Protein AF-A0A8J9REQ8-F1 (afdb_monomer_lite)

Secondary structure (DSSP, 8-state):
-HHHHHHHHHHHHHHHHHHHHHHHHHHHHHHHHHHHHHHHHHHHHHHHHHHHHHHHHHHHHSSSS-----EEEEE-TTSSS--EEEEHHHHHT--HHHHHHHHHHHHHHHHHHHHHHHHS-GGGHHHHHHHHHHHHHHHHHHHHHHHHH-HHHHHHHHH--TT-TTS----TTSS--HHHHHHHHT--HHHHHHHHHHHHHHHHHHHHHHHHHHHHHHHHHHHHTS---TTTHHHHHHHHHHHHHHHHHHHHHHHHHHHHHHHHIIIIIS-HHHHHHHHHHTTTS---HHHHHHHHHHHTTPPPHHHHHHSPPP------TT------SS-SS--HHHHHHHHHHHHHTS-----SGGGTTTTS--

Sequence (366 aa):
MAERGARQRAFRQREKEKKDAVERHLEELSEKVSQLELKRQQLQGALGNATCDSEGFKQACERQSPEIEEVAMSFRFGESAVQLQLTTGEAGSLTDSALANIWQRLVHKMAWCLDKRAVVPTSRKSDFEQQIEGLVREAIEFLWVMVDHCPHVLNSLVTLNVENPSGPQATAGDTRDFPAILAAMELQEDQAAKLLAIRRSIMREVGALIAVRTSLLARLQSVEDVEEGAGCATTRFSDTARTMELLRSNMHSMHTCSYYHLSYLYTRILTPIQIARYVVGCLPFGPDSLLLTNCLAAQSGEPPIEELLKAKRPVTAAPDSGSADTRDPLLPDCDWRQGLEQPLRVLHAWPKEPQQEEAEESQAGI

pLDDT: mean 84.52, std 16.64, range [36.62, 98.5]

Radius of gyration: 31.9 Å; chains: 1; bounding box: 102×71×95 Å

Foldseek 3Di:
DVVVVVVVVVVVVVVVVVVVVVVVVVVVVVVVVVVVVVVVVVVVVVVVVVVVVVVCVVVVVVPPDPCPQAFLDFDCLLHPDTDDTAGLVNLLVPDLLNVLVVLVSLLVSLVVLLVCLVPDDPVCNVSSLVSLLRSLLRVLSSLVSCLVRPVVSNVCQQQAQSVCNVDDGDPLVPPAPLVVLVVQLVADPVLLVLLLLLLLVLLLVLLVLVVLLVVLVVVLVVLVPDDDDPVCVVVSVVSNVVSVVVNVVSVVVNSLSVVLSVLCSSPPRGDSNSSSSQQNSSPSGGHDSNVSSQVSCVVVVHDHSVVSSPDHDPPPPDPPPDDPDDPPPSPPDDPSVVVRVVSVCCSVVVDPPPDVPVPPVVVVPD

Structure (mmCIF, N/CA/C/O backbone):
data_AF-A0A8J9REQ8-F1
#
_entry.id   AF-A0A8J9REQ8-F1
#
loop_
_atom_site.group_PDB
_atom_site.id
_atom_site.type_symbol
_atom_site.label_atom_id
_atom_site.label_alt_id
_atom_site.label_comp_id
_atom_site.label_asym_id
_atom_site.label_entity_id
_atom_site.label_seq_id
_atom_site.pdbx_PDB_ins_code
_atom_site.Cartn_x
_atom_site.Cartn_y
_atom_site.Cartn_z
_atom_site.occupancy
_atom_site.B_iso_or_equiv
_atom_site.auth_seq_id
_atom_site.auth_comp_id
_atom_site.auth_asym_id
_atom_site.auth_atom_id
_atom_site.pdbx_PDB_model_num
ATOM 1 N N . MET A 1 1 ? 68.447 -19.979 -61.858 1.00 58.88 1 MET A N 1
ATOM 2 C CA . MET A 1 1 ? 68.658 -18.694 -61.140 1.00 58.88 1 MET A CA 1
ATOM 3 C C . MET A 1 1 ? 67.504 -17.702 -61.352 1.00 58.88 1 MET A C 1
ATOM 5 O O . MET A 1 1 ? 67.020 -17.167 -60.363 1.00 58.88 1 MET A O 1
ATOM 9 N N . ALA A 1 2 ? 67.004 -17.494 -62.580 1.00 72.44 2 ALA A N 1
ATOM 10 C CA . ALA A 1 2 ? 65.931 -16.525 -62.870 1.00 72.44 2 ALA A CA 1
ATOM 11 C C . ALA A 1 2 ? 64.580 -16.796 -62.158 1.00 72.44 2 ALA A C 1
ATOM 13 O O . ALA A 1 2 ? 63.958 -15.863 -61.650 1.00 72.44 2 ALA A O 1
ATOM 14 N N . GLU A 1 3 ? 64.151 -18.058 -62.029 1.00 76.31 3 GLU A N 1
ATOM 15 C CA . GLU A 1 3 ? 62.874 -18.405 -61.372 1.00 76.31 3 GLU A CA 1
ATOM 16 C C . GLU A 1 3 ? 62.820 -18.038 -59.881 1.00 76.31 3 GLU A C 1
ATOM 18 O O . GLU A 1 3 ? 61.771 -17.639 -59.371 1.00 76.31 3 GLU A O 1
ATOM 23 N N . ARG A 1 4 ? 63.953 -18.119 -59.170 1.00 79.69 4 ARG A N 1
ATOM 24 C CA . ARG A 1 4 ? 64.021 -17.793 -57.736 1.00 79.69 4 ARG A CA 1
ATOM 25 C C . ARG A 1 4 ? 63.756 -16.301 -57.500 1.00 79.69 4 ARG A C 1
ATOM 27 O O . ARG A 1 4 ? 63.041 -15.943 -56.568 1.00 79.69 4 ARG A O 1
ATOM 34 N N . GLY A 1 5 ? 64.250 -15.446 -58.400 1.00 85.69 5 GLY A N 1
ATOM 35 C CA . GLY A 1 5 ? 64.010 -14.001 -58.375 1.00 85.69 5 GLY A CA 1
ATOM 36 C C . GLY A 1 5 ? 62.591 -13.597 -58.794 1.00 85.69 5 GLY A C 1
ATOM 37 O O . GLY A 1 5 ? 62.086 -12.574 -58.334 1.00 85.69 5 GLY A O 1
ATOM 38 N N . ALA A 1 6 ? 61.917 -14.384 -59.639 1.00 87.44 6 ALA A N 1
ATOM 39 C CA . ALA A 1 6 ? 60.509 -14.158 -59.974 1.00 87.44 6 ALA A CA 1
ATOM 40 C C . ALA A 1 6 ? 59.587 -14.492 -58.786 1.00 87.44 6 ALA A C 1
ATOM 42 O O . ALA A 1 6 ? 58.736 -13.682 -58.417 1.00 87.44 6 ALA A O 1
ATOM 43 N N . ARG A 1 7 ? 59.819 -15.631 -58.114 1.00 87.62 7 ARG A N 1
ATOM 44 C CA . ARG A 1 7 ? 59.041 -16.043 -56.929 1.00 87.62 7 ARG A CA 1
ATOM 45 C C . ARG A 1 7 ? 59.194 -15.073 -55.755 1.00 87.62 7 ARG A C 1
ATOM 47 O O . ARG A 1 7 ? 58.206 -14.741 -55.108 1.00 87.62 7 ARG A O 1
ATOM 54 N N . GLN A 1 8 ? 60.404 -14.564 -55.512 1.00 90.88 8 GLN A N 1
ATOM 55 C CA . GLN A 1 8 ? 60.639 -13.587 -54.443 1.00 90.88 8 GLN A CA 1
ATOM 56 C C . GLN A 1 8 ? 59.957 -12.236 -54.719 1.00 90.88 8 GLN A C 1
ATOM 58 O O . GLN A 1 8 ? 59.437 -11.614 -53.794 1.00 90.88 8 GLN A O 1
ATOM 63 N N . ARG A 1 9 ? 59.910 -11.795 -55.985 1.00 92.44 9 ARG A N 1
ATOM 64 C CA . ARG A 1 9 ? 59.175 -10.584 -56.385 1.00 92.44 9 ARG A CA 1
ATOM 65 C C . ARG A 1 9 ? 57.664 -10.753 -56.227 1.00 92.44 9 ARG A C 1
ATOM 67 O O . ARG A 1 9 ? 57.034 -9.882 -55.640 1.00 92.44 9 ARG A O 1
ATOM 74 N N . ALA A 1 10 ? 57.108 -11.891 -56.647 1.00 91.75 10 ALA A N 1
ATOM 75 C CA . ALA A 1 10 ? 55.687 -12.195 -56.465 1.00 91.75 10 ALA A CA 1
ATOM 76 C C . ALA A 1 10 ? 55.282 -12.260 -54.981 1.00 91.75 10 ALA A C 1
ATOM 78 O O . ALA A 1 10 ? 54.220 -11.774 -54.609 1.00 91.75 10 ALA A O 1
ATOM 79 N N . PHE A 1 11 ? 56.140 -12.813 -54.116 1.00 93.88 11 PHE A N 1
ATOM 80 C CA . PHE A 1 11 ? 55.894 -12.832 -52.673 1.00 93.88 11 PHE A CA 1
ATOM 81 C C . PHE A 1 11 ? 55.877 -11.421 -52.068 1.00 93.88 11 PHE A C 1
ATOM 83 O O . PHE A 1 11 ? 54.939 -11.075 -51.357 1.00 93.88 11 PHE A O 1
ATOM 90 N N . ARG A 1 12 ? 56.867 -10.579 -52.401 1.00 94.94 12 ARG A N 1
ATOM 91 C CA . ARG A 1 12 ? 56.906 -9.177 -51.942 1.00 94.94 12 ARG A CA 1
ATOM 92 C C . ARG A 1 12 ? 55.696 -8.379 -52.426 1.00 94.94 12 ARG A C 1
ATOM 94 O O . ARG A 1 12 ? 55.171 -7.575 -51.667 1.00 94.94 12 ARG A O 1
ATOM 101 N N . GLN A 1 13 ? 55.249 -8.627 -53.656 1.00 94.88 13 GLN A N 1
ATOM 102 C CA . GLN A 1 13 ? 54.057 -7.992 -54.211 1.00 94.88 13 GLN A CA 1
ATOM 103 C C . GLN A 1 13 ? 52.791 -8.399 -53.443 1.00 94.88 13 GLN A C 1
ATOM 105 O O . GLN A 1 13 ? 52.021 -7.529 -53.059 1.00 94.88 13 GLN A O 1
ATOM 110 N N . ARG A 1 14 ? 52.616 -9.690 -53.125 1.00 93.50 14 ARG A N 1
ATOM 111 C CA . ARG A 1 14 ? 51.474 -10.168 -52.321 1.00 93.50 14 ARG A CA 1
ATOM 112 C C . ARG A 1 14 ? 51.474 -9.618 -50.897 1.00 93.50 14 ARG A C 1
ATOM 114 O O . ARG A 1 14 ? 50.417 -9.291 -50.377 1.00 93.50 14 ARG A O 1
ATOM 121 N N . GLU A 1 15 ? 52.638 -9.528 -50.255 1.00 96.06 15 GLU A N 1
ATOM 122 C CA . GLU A 1 15 ? 52.748 -8.932 -48.915 1.00 96.06 15 GLU A CA 1
ATOM 123 C C . GLU A 1 15 ? 52.439 -7.430 -48.938 1.00 96.06 15 GLU A C 1
ATOM 125 O O . GLU A 1 15 ? 51.756 -6.935 -48.044 1.00 96.06 15 GLU A O 1
ATOM 130 N N . LYS A 1 16 ? 52.857 -6.721 -49.996 1.00 96.81 16 LYS A N 1
ATOM 131 C CA . LYS A 1 16 ? 52.463 -5.327 -50.217 1.00 96.81 16 LYS A CA 1
ATOM 132 C C . LYS A 1 16 ? 50.948 -5.201 -50.410 1.00 96.81 16 LYS A C 1
ATOM 134 O O . LYS A 1 16 ? 50.322 -4.431 -49.702 1.00 96.81 16 LYS A O 1
ATOM 139 N N . GLU A 1 17 ? 50.347 -6.007 -51.283 1.00 95.06 17 GLU A N 1
ATOM 140 C CA . GLU A 1 17 ? 48.897 -5.986 -51.534 1.00 95.06 17 GLU A CA 1
ATOM 141 C C . GLU A 1 17 ? 48.073 -6.314 -50.284 1.00 95.06 17 GLU A C 1
ATOM 143 O O . GLU A 1 17 ? 47.040 -5.689 -50.055 1.00 95.06 17 GLU A O 1
ATOM 148 N N . LYS A 1 18 ? 48.530 -7.255 -49.446 1.00 95.62 18 LYS A N 1
ATOM 149 C CA . LYS A 1 18 ? 47.904 -7.529 -48.145 1.00 95.62 18 LYS A CA 1
ATOM 150 C C . LYS A 1 18 ? 47.988 -6.326 -47.215 1.00 95.62 18 LYS A C 1
ATOM 152 O O . LYS A 1 18 ? 46.993 -6.003 -46.576 1.00 95.62 18 LYS A O 1
ATOM 157 N N . LYS A 1 19 ? 49.153 -5.674 -47.131 1.00 94.62 19 LYS A N 1
ATOM 158 C CA . LYS A 1 19 ? 49.325 -4.477 -46.303 1.00 94.62 19 LYS A CA 1
ATOM 159 C C . LYS A 1 19 ? 48.408 -3.350 -46.785 1.00 94.62 19 LYS A C 1
ATOM 161 O O . LYS A 1 19 ? 47.652 -2.823 -45.980 1.00 94.62 19 LYS A O 1
ATOM 166 N N . ASP A 1 20 ? 48.390 -3.090 -48.089 1.00 95.06 20 ASP A N 1
ATOM 167 C CA . ASP A 1 20 ? 47.538 -2.073 -48.715 1.00 95.06 20 ASP A CA 1
ATOM 168 C C . ASP A 1 20 ? 46.034 -2.410 -48.565 1.00 95.06 20 ASP A C 1
ATOM 170 O O . ASP A 1 20 ? 45.186 -1.521 -48.541 1.00 95.06 20 ASP A O 1
ATOM 174 N N . ALA A 1 21 ? 45.660 -3.694 -48.484 1.00 94.44 21 ALA A N 1
ATOM 175 C CA . ALA A 1 21 ? 44.284 -4.119 -48.209 1.00 94.44 21 ALA A CA 1
ATOM 176 C C . ALA A 1 21 ? 43.886 -3.919 -46.738 1.00 94.44 21 ALA A C 1
ATOM 178 O O . ALA A 1 21 ? 42.773 -3.474 -46.467 1.00 94.44 21 ALA A O 1
ATOM 179 N N . VAL A 1 22 ? 44.788 -4.217 -45.796 1.00 93.94 22 VAL A N 1
ATOM 180 C CA . VAL A 1 22 ? 44.563 -3.958 -44.364 1.00 93.94 22 VAL A CA 1
ATOM 181 C C . VAL A 1 22 ? 44.487 -2.457 -44.093 1.00 93.94 22 VAL A C 1
ATOM 183 O O . VAL A 1 22 ? 43.623 -2.032 -43.336 1.00 93.94 22 VAL A O 1
ATOM 186 N N . GLU A 1 23 ? 45.341 -1.657 -44.733 1.00 94.88 23 GLU A N 1
ATOM 187 C CA . GLU A 1 23 ? 45.344 -0.196 -44.601 1.00 94.88 23 GLU A CA 1
ATOM 188 C C . GLU A 1 23 ? 44.020 0.410 -45.088 1.00 94.88 23 GLU A C 1
ATOM 190 O O . GLU A 1 23 ? 43.375 1.125 -44.328 1.00 94.88 23 GLU A O 1
ATOM 195 N N . ARG A 1 24 ? 43.518 -0.006 -46.261 1.00 96.19 24 ARG A N 1
ATOM 196 C CA . ARG A 1 24 ? 42.181 0.397 -46.742 1.00 96.19 24 ARG A CA 1
ATOM 197 C C . ARG A 1 24 ? 41.053 -0.020 -45.800 1.00 96.19 24 ARG A C 1
ATOM 199 O O . ARG A 1 24 ? 40.143 0.758 -45.548 1.00 96.19 24 ARG A O 1
ATOM 206 N N . HIS A 1 25 ? 41.111 -1.230 -45.246 1.00 91.00 25 HIS A N 1
ATOM 207 C CA . HIS A 1 25 ? 40.092 -1.687 -44.299 1.00 91.00 25 HIS A CA 1
ATOM 208 C C . HIS A 1 25 ? 40.133 -0.902 -42.976 1.00 91.00 25 HIS A C 1
ATOM 210 O O . HIS A 1 25 ? 39.093 -0.656 -42.366 1.00 91.00 25 HIS A O 1
ATOM 216 N N . LEU A 1 26 ? 41.323 -0.496 -42.520 1.00 92.50 26 LEU A N 1
ATOM 217 C CA . LEU A 1 26 ? 41.473 0.380 -41.357 1.00 92.50 26 LEU A CA 1
ATOM 218 C C . LEU A 1 26 ? 40.925 1.782 -41.636 1.00 92.50 26 LEU A C 1
ATOM 220 O O . LEU A 1 26 ? 40.247 2.333 -40.772 1.00 92.50 26 LEU A O 1
ATOM 224 N N . GLU A 1 27 ? 41.158 2.332 -42.829 1.00 95.38 27 GLU A N 1
ATOM 225 C CA . GLU A 1 27 ? 40.576 3.610 -43.257 1.00 95.38 27 GLU A CA 1
ATOM 226 C C . GLU A 1 27 ? 39.041 3.541 -43.309 1.00 95.38 27 GLU A C 1
ATOM 228 O O . GLU A 1 27 ? 38.375 4.391 -42.717 1.00 95.38 27 GLU A O 1
ATOM 233 N N . GLU A 1 28 ? 38.469 2.490 -43.907 1.00 94.00 28 GLU A N 1
ATOM 234 C CA . GLU A 1 28 ? 37.014 2.276 -43.964 1.00 94.00 28 GLU A CA 1
ATOM 235 C C . GLU A 1 28 ? 36.382 2.127 -42.568 1.00 94.00 28 GLU A C 1
ATOM 237 O O . GLU A 1 28 ? 35.301 2.662 -42.303 1.00 94.00 28 GLU A O 1
ATOM 242 N N . LEU A 1 29 ? 37.032 1.396 -41.654 1.00 91.75 29 LEU A N 1
ATOM 243 C CA . LEU A 1 29 ? 36.564 1.274 -40.270 1.00 91.75 29 LEU A CA 1
ATOM 244 C C . LEU A 1 29 ? 36.678 2.599 -39.513 1.00 91.75 29 LEU A C 1
ATOM 246 O O . LEU A 1 29 ? 35.759 2.948 -38.773 1.00 91.75 29 LEU A O 1
ATOM 250 N N . SER A 1 30 ? 37.772 3.336 -39.709 1.00 93.31 30 SER A N 1
ATOM 251 C CA . SER A 1 30 ? 37.978 4.657 -39.111 1.00 93.31 30 SER A CA 1
ATOM 252 C C . SER A 1 30 ? 36.879 5.631 -39.548 1.00 93.31 30 SER A C 1
ATOM 254 O O . SER A 1 30 ? 36.260 6.285 -38.708 1.00 93.31 30 SER A O 1
ATOM 256 N N . GLU A 1 31 ? 36.541 5.648 -40.842 1.00 95.44 31 GLU A N 1
ATOM 257 C CA . GLU A 1 31 ? 35.452 6.472 -41.372 1.00 95.44 31 GLU A CA 1
ATOM 258 C C . GLU A 1 31 ? 34.092 6.083 -40.768 1.00 95.44 31 GLU A C 1
ATOM 260 O O . GLU A 1 31 ? 33.332 6.953 -40.333 1.00 95.44 31 GLU A O 1
ATOM 265 N N . LYS A 1 32 ? 33.797 4.780 -40.656 1.00 90.56 32 LYS A N 1
ATOM 266 C CA . LYS A 1 32 ? 32.564 4.295 -40.008 1.00 90.56 32 LYS A CA 1
ATOM 267 C C . LYS A 1 32 ? 32.474 4.705 -38.539 1.00 90.56 32 LYS A C 1
ATOM 269 O O . LYS A 1 32 ? 31.395 5.093 -38.092 1.00 90.56 32 LYS A O 1
ATOM 274 N N . VAL A 1 33 ? 33.579 4.643 -37.793 1.00 91.38 33 VAL A N 1
ATOM 275 C CA . VAL A 1 33 ? 33.618 5.085 -36.390 1.00 91.38 33 VAL A CA 1
ATOM 276 C C . VAL A 1 33 ? 33.331 6.583 -36.300 1.00 91.38 33 VAL A C 1
ATOM 278 O O . VAL A 1 33 ? 32.439 6.971 -35.547 1.00 91.38 33 VAL A O 1
ATOM 281 N N . SER A 1 34 ? 33.975 7.414 -37.125 1.00 92.25 34 SER A N 1
ATOM 282 C CA . SER A 1 34 ? 33.704 8.858 -37.151 1.00 92.25 34 SER A CA 1
ATOM 283 C C . SER A 1 34 ? 32.251 9.186 -37.523 1.00 92.25 34 SER A C 1
ATOM 285 O O . SER A 1 34 ? 31.641 10.072 -36.920 1.00 92.25 34 SER A O 1
ATOM 287 N N . GLN A 1 35 ? 31.649 8.453 -38.468 1.00 92.31 35 GLN A N 1
ATOM 288 C CA . GLN A 1 35 ? 30.232 8.621 -38.818 1.00 92.31 35 GLN A CA 1
ATOM 289 C C . GLN A 1 35 ? 29.294 8.240 -37.659 1.00 92.31 35 GLN A C 1
ATOM 291 O O . GLN A 1 35 ? 28.310 8.940 -37.399 1.00 92.31 35 GLN A O 1
ATOM 296 N N . LEU A 1 36 ? 29.589 7.152 -36.941 1.00 89.69 36 LEU A N 1
ATOM 297 C CA . LEU A 1 36 ? 28.806 6.724 -35.778 1.00 89.69 36 LEU A CA 1
ATOM 298 C C . LEU A 1 36 ? 28.943 7.694 -34.598 1.00 89.69 36 LEU A C 1
ATOM 300 O O . LEU A 1 36 ? 27.943 7.984 -33.939 1.00 89.69 36 LEU A O 1
ATOM 304 N N . GLU A 1 37 ? 30.135 8.239 -34.355 1.00 88.38 37 GLU A N 1
ATOM 305 C CA . GLU A 1 37 ? 30.363 9.266 -33.332 1.00 88.38 37 GLU A CA 1
ATOM 306 C C . GLU A 1 37 ? 29.577 10.544 -33.628 1.00 88.38 37 GLU A C 1
ATOM 308 O O . GLU A 1 37 ? 28.896 11.064 -32.740 1.00 88.38 37 GLU A O 1
ATOM 313 N N . LEU A 1 38 ? 29.583 11.002 -34.884 1.00 94.31 38 LEU A N 1
ATOM 314 C CA . LEU A 1 38 ? 28.787 12.153 -35.305 1.00 94.31 38 LEU A CA 1
ATOM 315 C C . LEU A 1 38 ? 27.287 11.899 -35.096 1.00 94.31 38 LEU A C 1
ATOM 317 O O . LEU A 1 38 ? 26.583 12.740 -34.535 1.00 94.31 38 LEU A O 1
ATOM 321 N N . LYS A 1 39 ? 26.790 10.720 -35.489 1.00 90.31 39 LYS A N 1
ATOM 322 C CA . LYS A 1 39 ? 25.379 10.349 -35.308 1.00 90.31 39 LYS A CA 1
ATOM 323 C C . LYS A 1 39 ? 24.998 10.254 -33.828 1.00 90.31 39 LYS A C 1
ATOM 325 O O . LYS A 1 39 ? 23.914 10.692 -33.447 1.00 90.31 39 LYS A O 1
ATOM 330 N N . ARG A 1 40 ? 25.889 9.732 -32.980 1.00 90.06 40 ARG A N 1
ATOM 331 C CA . ARG A 1 40 ? 25.705 9.711 -31.523 1.00 90.06 40 ARG A CA 1
ATOM 332 C C . ARG A 1 40 ? 25.609 11.129 -30.961 1.00 90.06 40 ARG A C 1
ATOM 334 O O . ARG A 1 40 ? 24.694 11.388 -30.186 1.00 90.06 40 ARG A O 1
ATOM 341 N N . GLN A 1 41 ? 26.498 12.039 -31.361 1.00 90.50 41 GLN A N 1
ATOM 342 C CA . GLN A 1 41 ? 26.449 13.442 -30.927 1.00 90.50 41 GLN A CA 1
ATOM 343 C C . GLN A 1 41 ? 25.147 14.126 -31.366 1.00 90.50 41 GLN A C 1
ATOM 345 O O . GLN A 1 41 ? 24.519 14.814 -30.565 1.00 90.50 41 GLN A O 1
ATOM 350 N N . GLN A 1 42 ? 24.694 13.884 -32.600 1.00 89.69 42 GLN A N 1
ATOM 351 C CA . GLN A 1 42 ? 23.419 14.407 -33.103 1.00 89.69 42 GLN A CA 1
ATOM 352 C C . GLN A 1 42 ? 22.219 13.882 -32.306 1.00 89.69 42 GLN A C 1
ATOM 354 O O . GLN A 1 42 ? 21.358 14.666 -31.912 1.00 89.69 42 GLN A O 1
ATOM 359 N N . LEU A 1 43 ? 22.170 12.575 -32.030 1.00 89.00 43 LEU A N 1
ATOM 360 C CA . LEU A 1 43 ? 21.100 11.973 -31.229 1.00 89.00 43 LEU A CA 1
ATOM 361 C C . LEU A 1 43 ? 21.131 12.455 -29.778 1.00 89.00 43 LEU A C 1
ATOM 363 O O . LEU A 1 43 ? 20.079 12.709 -29.203 1.00 89.00 43 LEU A O 1
ATOM 367 N N . GLN A 1 44 ? 22.318 12.626 -29.197 1.00 83.38 44 GLN A N 1
ATOM 368 C CA . GLN A 1 44 ? 22.472 13.153 -27.844 1.00 83.38 44 GLN A CA 1
ATOM 369 C C . GLN A 1 44 ? 22.037 14.625 -27.760 1.00 83.38 44 GLN A C 1
ATOM 371 O O . GLN A 1 44 ? 21.380 15.006 -26.795 1.00 83.38 44 GLN A O 1
ATOM 376 N N . GLY A 1 45 ? 22.321 15.430 -28.790 1.00 88.50 45 GLY A N 1
ATOM 377 C CA . GLY A 1 45 ? 21.807 16.796 -28.913 1.00 88.50 45 GLY A CA 1
ATOM 378 C C . GLY A 1 45 ? 20.286 16.844 -29.091 1.00 88.50 45 GLY A C 1
ATOM 379 O O . GLY A 1 45 ? 19.614 17.612 -28.412 1.00 88.50 45 GLY A O 1
ATOM 380 N N . ALA A 1 46 ? 19.722 15.980 -29.940 1.00 84.88 46 ALA A N 1
ATOM 381 C CA . ALA A 1 46 ? 18.274 15.877 -30.122 1.00 84.88 46 ALA A CA 1
ATOM 382 C C . ALA A 1 46 ? 17.558 15.427 -28.838 1.00 84.88 46 ALA A C 1
ATOM 384 O O . ALA A 1 46 ? 16.505 15.967 -28.507 1.00 84.88 46 ALA A O 1
ATOM 385 N N . LEU A 1 47 ? 18.148 14.485 -28.094 1.00 78.25 47 LEU A N 1
ATOM 386 C CA . LEU A 1 47 ? 17.648 14.063 -26.789 1.00 78.25 47 LEU A CA 1
ATOM 387 C C . LEU A 1 47 ? 17.704 15.215 -25.779 1.00 78.25 47 LEU A C 1
ATOM 389 O O . LEU A 1 47 ? 16.715 15.455 -25.094 1.00 78.25 47 LEU A O 1
ATOM 393 N N . GLY A 1 48 ? 18.818 15.955 -25.718 1.00 78.88 48 GLY A N 1
ATOM 394 C CA . GLY A 1 48 ? 18.949 17.140 -24.866 1.00 78.88 48 GLY A CA 1
ATOM 395 C C . GLY A 1 48 ? 17.875 18.187 -25.163 1.00 78.88 48 GLY A C 1
ATOM 396 O O . GLY A 1 48 ? 17.169 18.610 -24.255 1.00 78.88 48 GLY A O 1
ATOM 397 N N . ASN A 1 49 ? 17.672 18.516 -26.440 1.00 76.69 49 ASN A N 1
ATOM 398 C CA . ASN A 1 49 ? 16.654 19.477 -26.868 1.00 76.69 49 ASN A CA 1
ATOM 399 C C . ASN A 1 49 ? 15.231 19.002 -26.533 1.00 76.69 49 ASN A C 1
ATOM 401 O O . ASN A 1 49 ? 14.461 19.755 -25.950 1.00 76.69 49 ASN A O 1
ATOM 405 N N . ALA A 1 50 ? 14.899 17.736 -26.814 1.00 74.94 50 ALA A N 1
ATOM 406 C CA . ALA A 1 50 ? 13.586 17.177 -26.485 1.00 74.94 50 ALA A CA 1
ATOM 407 C C . ALA A 1 50 ? 13.324 17.128 -24.967 1.00 74.94 50 ALA A C 1
ATOM 409 O O . ALA A 1 50 ? 12.187 17.296 -24.526 1.00 74.94 50 ALA A O 1
ATOM 410 N N . THR A 1 51 ? 14.370 16.918 -24.161 1.00 69.56 51 THR A N 1
ATOM 411 C CA . THR A 1 51 ? 14.262 16.924 -22.695 1.00 69.56 51 THR A CA 1
ATOM 412 C C . THR A 1 51 ? 14.049 18.350 -22.182 1.00 69.56 51 THR A C 1
ATOM 414 O O . THR A 1 51 ? 13.117 18.568 -21.407 1.00 69.56 51 THR A O 1
ATOM 417 N N . CYS A 1 52 ? 14.815 19.327 -22.690 1.00 69.50 52 CYS A N 1
ATOM 418 C CA . CYS A 1 52 ? 14.652 20.748 -22.369 1.00 69.50 52 CYS A CA 1
ATOM 419 C C . CYS A 1 52 ? 13.281 21.303 -22.781 1.00 69.50 52 CYS A C 1
ATOM 421 O O . CYS A 1 52 ? 12.719 22.102 -22.040 1.00 69.50 52 CYS A O 1
ATOM 423 N N . ASP A 1 53 ? 12.705 20.863 -23.902 1.00 65.62 53 ASP A N 1
ATOM 424 C CA . ASP A 1 53 ? 11.353 21.272 -24.308 1.00 65.62 53 ASP A CA 1
ATOM 425 C C . ASP A 1 53 ? 10.272 20.698 -23.370 1.00 65.62 53 ASP A C 1
ATOM 427 O O . ASP A 1 53 ? 9.262 21.354 -23.102 1.00 65.62 53 ASP A O 1
ATOM 431 N N . SER A 1 54 ? 10.493 19.503 -22.806 1.00 50.66 54 SER A N 1
ATOM 432 C CA . SER A 1 54 ? 9.584 18.916 -21.808 1.00 50.66 54 SER A CA 1
ATOM 433 C C . SER A 1 54 ? 9.703 19.587 -20.433 1.00 50.66 54 SER A C 1
ATOM 435 O O . SER A 1 54 ? 8.698 19.789 -19.748 1.00 50.66 54 SER A O 1
ATOM 437 N N . GLU A 1 55 ? 10.917 19.989 -20.048 1.00 51.78 55 GLU A N 1
ATOM 438 C CA . GLU A 1 55 ? 11.176 20.727 -18.809 1.00 51.78 55 GLU A CA 1
ATOM 439 C C . GLU A 1 55 ? 10.712 22.183 -18.923 1.00 51.78 55 GLU A C 1
ATOM 441 O O . GLU A 1 55 ? 10.144 22.718 -17.976 1.00 51.78 55 GLU A O 1
ATOM 446 N N . GLY A 1 56 ? 10.843 22.803 -20.099 1.00 50.06 56 GLY A N 1
ATOM 447 C CA . GLY A 1 56 ? 10.345 24.146 -20.389 1.00 50.06 56 GLY A CA 1
ATOM 448 C C . GLY A 1 56 ? 8.821 24.255 -20.316 1.00 50.06 56 GLY A C 1
ATOM 449 O O . GLY A 1 56 ? 8.315 25.282 -19.873 1.00 50.06 56 GLY A O 1
ATOM 450 N N . PHE A 1 57 ? 8.078 23.196 -20.659 1.00 52.03 57 PHE A N 1
ATOM 451 C CA . PHE A 1 57 ? 6.620 23.165 -20.479 1.00 52.03 57 PHE A CA 1
ATOM 452 C C . PHE A 1 57 ? 6.197 23.050 -19.008 1.00 52.03 57 PHE A C 1
ATOM 454 O O . PHE A 1 57 ? 5.192 23.646 -18.626 1.00 52.03 57 PHE A O 1
ATOM 461 N N . LYS A 1 58 ? 6.970 22.345 -18.170 1.00 51.97 58 LYS A N 1
ATOM 462 C CA . LYS A 1 58 ? 6.753 22.344 -16.713 1.00 51.97 58 LYS A CA 1
ATOM 463 C C . LYS A 1 58 ? 7.128 23.698 -16.103 1.00 51.97 58 LYS A C 1
ATOM 465 O O . LYS A 1 58 ? 6.312 24.328 -15.441 1.00 51.97 58 LYS A O 1
ATOM 470 N N . GLN A 1 59 ? 8.290 24.231 -16.471 1.00 48.62 59 GLN A N 1
ATOM 471 C CA . GLN A 1 59 ? 8.837 25.452 -15.882 1.00 48.62 59 GLN A CA 1
ATOM 472 C C . GLN A 1 59 ? 8.160 26.751 -16.372 1.00 48.62 59 GLN A C 1
ATOM 474 O O . GLN A 1 59 ? 8.183 27.762 -15.670 1.00 48.62 59 GLN A O 1
ATOM 479 N N . ALA A 1 60 ? 7.543 26.762 -17.561 1.00 52.47 60 ALA A N 1
ATOM 480 C CA . ALA A 1 60 ? 6.720 27.883 -18.029 1.00 52.47 60 ALA A CA 1
ATOM 481 C C . ALA A 1 60 ? 5.308 27.880 -17.417 1.00 52.47 60 ALA A C 1
ATOM 483 O O . ALA A 1 60 ? 4.693 28.942 -17.329 1.00 52.47 60 ALA A O 1
ATOM 484 N N . CYS A 1 61 ? 4.817 26.725 -16.953 1.00 52.00 61 CYS A N 1
ATOM 485 C CA . CYS A 1 61 ? 3.574 26.632 -16.187 1.00 52.00 61 CYS A CA 1
ATOM 486 C C . CYS A 1 61 ? 3.784 26.999 -14.701 1.00 52.00 61 CYS A C 1
ATOM 488 O O . CYS A 1 61 ? 2.872 27.525 -14.073 1.00 52.00 61 CYS A O 1
ATOM 490 N N . GLU A 1 62 ? 4.999 26.812 -14.170 1.00 49.47 62 GLU A N 1
ATOM 491 C CA . GLU A 1 62 ? 5.382 27.094 -12.770 1.00 49.47 62 GLU A CA 1
ATOM 492 C C . GLU A 1 62 ? 5.781 28.563 -12.489 1.00 49.47 62 GLU A C 1
ATOM 494 O O . GLU A 1 62 ? 5.967 28.954 -11.342 1.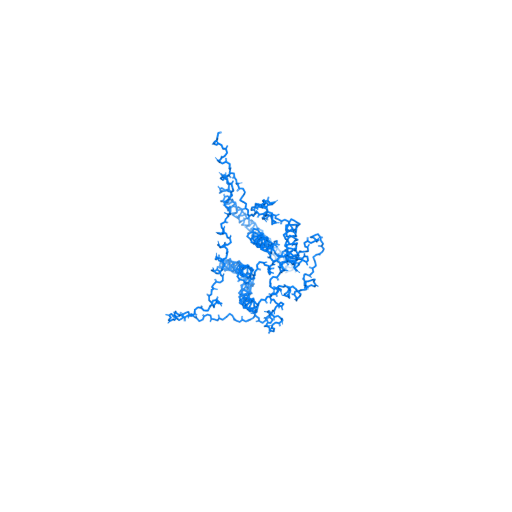00 49.47 62 GLU A O 1
ATOM 499 N N . ARG A 1 63 ? 5.933 29.433 -13.501 1.00 51.22 63 ARG A N 1
ATOM 500 C CA . ARG A 1 63 ? 6.616 30.735 -13.316 1.00 51.22 63 ARG A CA 1
ATOM 501 C C . ARG A 1 63 ? 5.777 31.964 -12.933 1.00 51.22 63 ARG A C 1
ATOM 503 O O . ARG A 1 63 ? 6.355 33.050 -12.921 1.00 51.22 63 ARG A O 1
ATOM 510 N N . GLN A 1 64 ? 4.476 31.884 -12.626 1.00 47.03 64 GLN A N 1
ATOM 511 C CA . GLN A 1 64 ? 3.685 33.117 -12.369 1.00 47.03 64 GLN A CA 1
ATOM 512 C C . GLN A 1 64 ? 2.670 33.109 -11.217 1.00 47.03 64 GLN A C 1
ATOM 514 O O . GLN A 1 64 ? 1.902 34.060 -11.087 1.00 47.03 64 GLN A O 1
ATOM 519 N N . SER A 1 65 ? 2.708 32.136 -10.314 1.00 54.66 65 SER A N 1
ATOM 520 C CA . SER A 1 65 ? 2.026 32.263 -9.023 1.00 54.66 65 SER A CA 1
ATOM 521 C C . SER A 1 65 ? 3.068 32.076 -7.924 1.00 54.66 65 SER A C 1
ATOM 523 O O . SER A 1 65 ? 3.898 31.181 -8.079 1.00 54.66 65 SER A O 1
ATOM 525 N N . PRO A 1 66 ? 3.113 32.898 -6.856 1.00 61.50 66 PRO A N 1
ATOM 526 C CA . PRO A 1 66 ? 3.754 32.439 -5.631 1.00 61.50 66 PRO A CA 1
ATOM 527 C C . PRO A 1 66 ? 3.063 31.120 -5.292 1.00 61.50 66 PRO A C 1
ATOM 529 O O . PRO A 1 66 ? 1.878 31.144 -4.970 1.00 61.50 66 PRO A O 1
ATOM 532 N N . GLU A 1 67 ? 3.749 29.991 -5.495 1.00 66.44 67 GLU A N 1
ATOM 533 C CA . GLU A 1 67 ? 3.217 28.667 -5.191 1.00 66.44 67 GLU A CA 1
ATOM 534 C C . GLU A 1 67 ? 2.840 28.684 -3.716 1.00 66.44 67 GLU A C 1
ATOM 536 O O . GLU A 1 67 ? 3.682 28.572 -2.827 1.00 66.44 67 GLU A O 1
ATOM 541 N N . ILE A 1 68 ? 1.558 28.924 -3.453 1.00 80.69 68 ILE A N 1
ATOM 542 C CA . ILE A 1 68 ? 0.958 28.616 -2.174 1.00 80.69 68 ILE A CA 1
ATOM 543 C C . ILE A 1 68 ? 1.094 27.105 -2.117 1.00 80.69 68 ILE A C 1
ATOM 545 O O . ILE A 1 68 ? 0.349 26.404 -2.801 1.00 80.69 68 ILE A O 1
ATOM 549 N N . GLU A 1 69 ? 2.124 26.631 -1.414 1.00 87.44 69 GLU A N 1
ATOM 550 C CA . GLU A 1 69 ? 2.362 25.208 -1.244 1.00 87.44 69 GLU A CA 1
ATOM 551 C C . GLU A 1 69 ? 1.070 24.588 -0.717 1.00 87.44 69 GLU A C 1
ATOM 553 O O . GLU A 1 69 ? 0.614 24.886 0.390 1.00 87.44 69 GLU A O 1
ATOM 558 N N . GLU A 1 70 ? 0.430 23.789 -1.568 1.00 92.69 70 GLU A N 1
ATOM 559 C CA . GLU A 1 70 ? -0.855 23.193 -1.254 1.00 92.69 70 GLU A CA 1
ATOM 560 C C . GLU A 1 70 ? -0.686 22.283 -0.034 1.00 92.69 70 GLU A C 1
ATOM 562 O O . GLU A 1 70 ? 0.213 21.437 0.018 1.00 92.69 70 GLU A O 1
ATOM 567 N N . VAL A 1 71 ? -1.539 22.479 0.973 1.00 93.88 71 VAL A N 1
ATOM 568 C CA . VAL A 1 71 ? -1.561 21.631 2.165 1.00 93.88 71 VAL A CA 1
ATOM 569 C C . VAL A 1 71 ? -2.075 20.255 1.752 1.00 93.88 71 VAL A C 1
ATOM 571 O O . VAL A 1 71 ? -3.267 20.087 1.489 1.00 93.88 71 VAL A O 1
ATOM 574 N N . ALA A 1 72 ? -1.178 19.272 1.729 1.00 93.38 72 ALA A N 1
ATOM 575 C CA . ALA A 1 72 ? -1.511 17.884 1.443 1.00 93.38 72 ALA A CA 1
ATOM 576 C C . ALA A 1 72 ? -2.265 17.248 2.615 1.00 93.38 72 ALA A C 1
ATOM 578 O O . ALA A 1 72 ? -3.202 16.478 2.411 1.00 93.38 72 ALA A O 1
ATOM 579 N N . MET A 1 73 ? -1.878 17.579 3.853 1.00 95.00 73 MET A N 1
ATOM 580 C CA . MET A 1 73 ? -2.511 17.017 5.043 1.00 95.00 73 MET A CA 1
ATOM 581 C C . MET A 1 73 ? -2.400 17.914 6.275 1.00 95.00 73 MET A C 1
ATOM 583 O O . MET A 1 73 ? -1.445 18.666 6.440 1.00 95.00 73 MET A O 1
ATOM 587 N N . SER A 1 74 ? -3.363 17.797 7.189 1.00 95.75 74 SER A N 1
ATOM 588 C CA . SER A 1 74 ? -3.317 18.398 8.524 1.00 95.75 74 SER A CA 1
ATOM 589 C C . SER A 1 74 ? -3.635 17.348 9.585 1.00 95.75 74 SER A C 1
ATOM 591 O O . SER A 1 74 ? -4.635 16.648 9.480 1.00 95.75 74 SER A O 1
ATOM 593 N N . PHE A 1 75 ? -2.818 17.269 10.630 1.00 96.75 75 PHE A N 1
ATOM 594 C CA . PHE A 1 75 ? -3.004 16.357 11.756 1.00 96.75 75 PHE A CA 1
ATOM 595 C C . PHE A 1 75 ? -3.430 17.127 12.993 1.00 96.75 75 PHE A C 1
ATOM 597 O O . PHE A 1 75 ? -2.805 18.131 13.357 1.00 96.75 75 PHE A O 1
ATOM 604 N N . ARG A 1 76 ? -4.441 16.621 13.693 1.00 96.56 76 ARG A N 1
ATOM 605 C CA . ARG A 1 76 ? -4.844 17.121 15.009 1.00 96.56 76 ARG A CA 1
ATOM 606 C C . ARG A 1 76 ? -4.422 16.155 16.117 1.00 96.56 76 ARG A C 1
ATOM 608 O O . ARG A 1 76 ? -4.296 16.575 17.264 1.00 96.56 76 ARG A O 1
ATOM 615 N N . PHE A 1 77 ? -4.139 14.887 15.803 1.00 95.12 77 PHE A N 1
ATOM 616 C CA . PHE A 1 77 ? -3.770 13.839 16.764 1.00 95.12 77 PHE A CA 1
ATOM 617 C C . PHE A 1 77 ? -4.769 13.713 17.928 1.00 95.12 77 PHE A C 1
ATOM 619 O O . PHE A 1 77 ? -4.376 13.492 19.080 1.00 95.12 77 PHE A O 1
ATOM 626 N N . GLY A 1 78 ? -6.061 13.865 17.618 1.00 90.94 78 GLY A N 1
ATOM 627 C CA . GLY A 1 78 ? -7.160 13.820 18.587 1.00 90.94 78 GLY A CA 1
ATOM 628 C C . GLY A 1 78 ? -7.363 15.104 19.402 1.00 90.94 78 GLY A C 1
ATOM 629 O O . GLY A 1 78 ? -8.231 15.130 20.271 1.00 90.94 78 GLY A O 1
ATOM 630 N N . GLU A 1 79 ? -6.587 16.158 19.139 1.00 93.38 79 GLU A N 1
ATOM 631 C CA . GLU A 1 79 ? -6.760 17.480 19.749 1.00 93.38 79 GLU A CA 1
ATOM 632 C C . GLU A 1 79 ? -7.727 18.352 18.919 1.00 93.38 79 GLU A C 1
ATOM 634 O O . GLU A 1 79 ? -8.068 18.031 17.782 1.00 93.38 79 GLU A O 1
ATOM 639 N N . SER A 1 80 ? -8.181 19.484 19.465 1.00 89.50 80 SER A N 1
ATOM 640 C CA . SER A 1 80 ? -9.064 20.408 18.731 1.00 89.50 80 SER A CA 1
ATOM 641 C C . SER A 1 80 ? -8.322 21.261 17.696 1.00 89.50 80 SER A C 1
ATOM 643 O O . SER A 1 80 ? -8.894 21.637 16.678 1.00 89.50 80 SER A O 1
ATOM 645 N N . ALA A 1 81 ? -7.054 21.583 17.959 1.00 93.12 81 ALA A N 1
ATOM 646 C CA . ALA A 1 81 ? -6.222 22.416 17.097 1.00 93.12 81 ALA A CA 1
ATOM 647 C C . ALA A 1 81 ? -5.292 21.567 16.224 1.00 93.12 81 ALA A C 1
ATOM 649 O O . ALA A 1 81 ? -4.789 20.532 16.665 1.00 93.12 81 ALA A O 1
ATOM 650 N N . VAL A 1 82 ? -5.011 22.046 15.009 1.00 94.06 82 VAL A N 1
ATOM 651 C CA . VAL A 1 82 ? -4.018 21.436 14.114 1.00 94.06 82 VAL A CA 1
ATOM 652 C C . VAL A 1 82 ? -2.632 21.507 14.760 1.00 94.06 82 VAL A C 1
ATOM 654 O O . VAL A 1 82 ? -2.198 22.561 15.218 1.00 94.06 82 VAL A O 1
ATOM 657 N N . GLN A 1 83 ? -1.952 20.367 14.811 1.00 95.69 83 GLN A N 1
ATOM 658 C CA . GLN A 1 83 ? -0.655 20.177 15.465 1.00 95.69 83 GLN A CA 1
ATOM 659 C C . GLN A 1 83 ? 0.495 20.037 14.464 1.00 95.69 83 GLN A C 1
ATOM 661 O O . GLN A 1 83 ? 1.641 20.322 14.803 1.00 95.69 83 GLN A O 1
ATOM 666 N N . LEU A 1 84 ? 0.203 19.535 13.265 1.00 96.44 84 LEU A N 1
ATOM 667 C CA . LEU A 1 84 ? 1.159 19.349 12.178 1.00 96.44 84 LEU A CA 1
ATOM 668 C C . LEU A 1 84 ? 0.422 19.551 10.856 1.00 96.44 84 LEU A C 1
ATOM 670 O O . LEU A 1 84 ? -0.693 19.058 10.697 1.00 96.44 84 LEU A O 1
ATOM 674 N N . GLN A 1 85 ? 1.042 20.250 9.915 1.00 96.88 85 GLN A N 1
ATOM 675 C CA . GLN A 1 85 ? 0.600 20.302 8.525 1.00 96.88 85 GLN A CA 1
ATOM 676 C C . GLN A 1 85 ? 1.732 19.773 7.659 1.00 96.88 85 GLN A C 1
ATOM 678 O O . GLN A 1 85 ? 2.893 19.969 8.005 1.00 96.88 85 GLN A O 1
ATOM 683 N N . LEU A 1 86 ? 1.375 19.063 6.594 1.00 96.38 86 LEU A N 1
ATOM 684 C CA . LEU A 1 86 ? 2.303 18.641 5.558 1.00 96.38 86 LEU A CA 1
ATOM 685 C C . LEU A 1 86 ? 1.880 19.300 4.256 1.00 96.38 86 LEU A C 1
ATOM 687 O O . LEU A 1 86 ? 0.730 19.134 3.830 1.00 96.38 86 LEU A O 1
ATOM 691 N N . THR A 1 87 ? 2.796 20.014 3.618 1.00 96.12 87 THR A N 1
ATOM 692 C CA . THR A 1 87 ? 2.607 20.457 2.235 1.00 96.12 87 THR A CA 1
ATOM 693 C C . THR A 1 87 ? 2.840 19.304 1.261 1.00 96.12 87 THR A C 1
ATOM 695 O O . THR A 1 87 ? 3.429 18.275 1.608 1.00 96.12 87 THR A O 1
ATOM 698 N N . THR A 1 88 ? 2.385 19.453 0.018 1.00 93.50 88 THR A N 1
ATOM 699 C CA . THR A 1 88 ? 2.649 18.476 -1.052 1.00 93.50 88 THR A CA 1
ATOM 700 C C . THR A 1 88 ? 4.151 18.226 -1.251 1.00 93.50 88 THR A C 1
ATOM 702 O O . THR A 1 88 ? 4.570 17.083 -1.457 1.00 93.50 88 THR A O 1
ATOM 705 N N . GLY A 1 89 ? 4.979 19.271 -1.129 1.00 93.62 89 GLY A N 1
ATOM 706 C CA . GLY A 1 89 ? 6.439 19.162 -1.212 1.00 93.62 89 GLY A CA 1
ATOM 707 C C . GLY A 1 89 ? 7.055 18.423 -0.020 1.00 93.62 89 GLY A C 1
ATOM 708 O O . GLY A 1 89 ? 7.917 17.558 -0.204 1.00 93.62 89 GLY A O 1
ATOM 709 N N . GLU A 1 90 ? 6.581 18.698 1.198 1.00 95.75 90 GLU A N 1
ATOM 710 C CA . GLU A 1 90 ? 7.007 17.985 2.412 1.00 95.75 90 GLU A CA 1
ATOM 711 C C . GLU A 1 90 ? 6.601 16.505 2.381 1.00 95.75 90 GLU A C 1
ATOM 713 O O . GLU A 1 90 ? 7.408 15.630 2.698 1.00 95.75 90 GLU A O 1
ATOM 718 N N . ALA A 1 91 ? 5.378 16.198 1.939 1.00 94.69 91 ALA A N 1
ATOM 719 C CA . ALA A 1 91 ? 4.901 14.824 1.795 1.00 94.69 91 ALA A CA 1
ATOM 720 C C . ALA A 1 91 ? 5.729 14.031 0.768 1.00 94.69 91 ALA A C 1
ATOM 722 O O . ALA A 1 91 ? 6.091 12.881 1.023 1.00 94.69 91 ALA A O 1
ATOM 723 N N . GLY A 1 92 ? 6.085 14.650 -0.365 1.00 93.62 92 GLY A N 1
ATOM 724 C CA . GLY A 1 92 ? 6.922 14.028 -1.397 1.00 93.62 92 GLY A CA 1
ATOM 725 C C . GLY A 1 92 ? 8.385 13.815 -0.986 1.00 93.62 92 GLY A C 1
ATOM 726 O O . GLY A 1 92 ? 9.084 13.012 -1.604 1.00 93.62 92 GLY A O 1
ATOM 727 N N . SER A 1 93 ? 8.847 14.503 0.062 1.00 94.31 93 SER A N 1
ATOM 728 C CA . SER A 1 93 ? 10.236 14.471 0.548 1.00 94.31 93 SER A CA 1
ATOM 729 C C 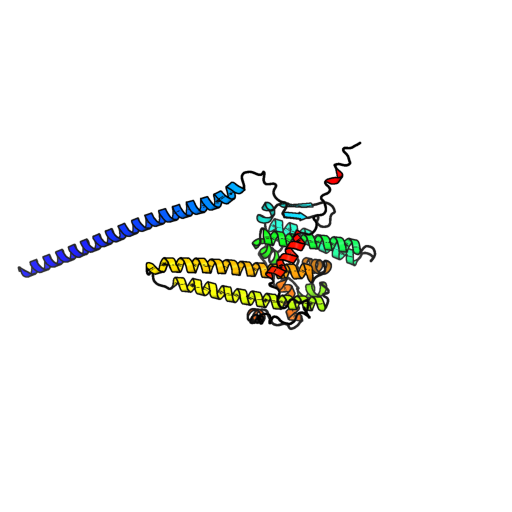. SER A 1 93 ? 10.380 13.846 1.944 1.00 94.31 93 SER A C 1
ATOM 731 O O . SER A 1 93 ? 11.437 13.944 2.574 1.00 94.31 93 SER A O 1
ATOM 733 N N . LEU A 1 94 ? 9.329 13.176 2.428 1.00 95.38 94 LEU A N 1
ATOM 734 C CA . LEU A 1 94 ? 9.268 12.618 3.773 1.00 95.38 94 LEU A CA 1
ATOM 735 C C . LEU A 1 94 ? 10.344 11.541 3.996 1.00 95.38 94 LEU A C 1
ATOM 737 O O . LEU A 1 94 ? 10.429 10.550 3.275 1.00 95.38 94 LEU A O 1
ATOM 741 N N . THR A 1 95 ? 11.156 11.721 5.038 1.00 94.38 95 THR A N 1
ATOM 742 C CA . THR A 1 95 ? 12.169 10.734 5.450 1.00 94.38 95 THR A CA 1
ATOM 743 C C . THR A 1 95 ? 11.554 9.610 6.288 1.00 94.38 95 THR A C 1
ATOM 745 O O . THR A 1 95 ? 10.563 9.833 6.983 1.00 94.38 95 THR A O 1
ATOM 748 N N . ASP A 1 96 ? 12.194 8.435 6.328 1.00 93.00 96 ASP A N 1
ATOM 749 C CA . ASP A 1 96 ? 11.758 7.307 7.174 1.00 93.00 96 ASP A CA 1
ATOM 750 C C . ASP A 1 96 ? 11.640 7.690 8.662 1.00 93.00 96 ASP A C 1
ATOM 752 O O . ASP A 1 96 ? 10.735 7.239 9.358 1.00 93.00 96 ASP A O 1
ATOM 756 N N . SER A 1 97 ? 12.519 8.571 9.155 1.00 95.06 97 SER A N 1
ATOM 757 C CA . SER A 1 97 ? 12.456 9.084 10.532 1.00 95.06 97 SER A CA 1
ATOM 758 C C . SER A 1 97 ? 11.229 9.973 10.755 1.00 95.06 97 SER A C 1
ATOM 760 O O . SER A 1 97 ? 10.513 9.813 11.744 1.00 95.06 97 SER A O 1
ATOM 762 N N . ALA A 1 98 ? 10.940 10.893 9.829 1.00 95.50 98 ALA A N 1
ATOM 763 C CA . ALA A 1 98 ? 9.750 11.739 9.915 1.00 95.50 98 ALA A CA 1
ATOM 764 C C . ALA A 1 98 ? 8.461 10.904 9.826 1.00 95.50 98 ALA A C 1
ATOM 766 O O . ALA A 1 98 ? 7.562 11.079 10.649 1.00 95.50 98 ALA A O 1
ATOM 767 N N . LEU A 1 99 ? 8.416 9.941 8.899 1.00 95.62 99 LEU A N 1
ATOM 768 C CA . LEU A 1 99 ? 7.339 8.960 8.771 1.00 95.62 99 LEU A CA 1
ATOM 769 C C . LEU A 1 99 ? 7.111 8.198 10.082 1.00 95.62 99 LEU A C 1
ATOM 771 O O . LEU A 1 99 ? 5.985 8.167 10.580 1.00 95.62 99 LEU A O 1
ATOM 775 N N . ALA A 1 100 ? 8.171 7.613 10.650 1.00 95.81 100 ALA A N 1
ATOM 776 C CA . ALA A 1 100 ? 8.102 6.859 11.897 1.00 95.81 100 ALA A CA 1
ATOM 777 C C . ALA A 1 100 ? 7.555 7.717 13.045 1.00 95.81 100 ALA A C 1
ATOM 779 O O . ALA A 1 100 ? 6.647 7.279 13.745 1.00 95.81 100 ALA A O 1
ATOM 780 N N . ASN A 1 101 ? 8.032 8.957 13.188 1.00 96.94 101 ASN A N 1
ATOM 781 C CA . ASN A 1 101 ? 7.570 9.876 14.230 1.00 96.94 101 ASN A CA 1
ATOM 782 C C . ASN A 1 101 ? 6.074 10.214 14.100 1.00 96.94 101 ASN A C 1
ATOM 784 O O . ASN A 1 101 ? 5.345 10.185 15.096 1.00 96.94 101 ASN A O 1
ATOM 788 N N . ILE A 1 102 ? 5.600 10.525 12.885 1.00 97.31 102 ILE A N 1
ATOM 789 C CA . ILE A 1 102 ? 4.183 10.837 12.630 1.00 97.31 102 ILE A CA 1
ATOM 790 C C . ILE A 1 102 ? 3.316 9.607 12.912 1.00 97.31 102 ILE A C 1
ATOM 792 O O . ILE A 1 102 ? 2.335 9.696 13.658 1.00 97.31 102 ILE A O 1
ATOM 796 N N . TRP A 1 103 ? 3.706 8.452 12.364 1.00 97.69 103 TRP A N 1
ATOM 797 C CA . TRP A 1 103 ? 2.978 7.198 12.536 1.00 97.69 103 TRP A CA 1
ATOM 798 C C . TRP A 1 103 ? 2.914 6.781 14.007 1.00 97.69 103 TRP A C 1
ATOM 800 O O . TRP A 1 103 ? 1.831 6.545 14.540 1.00 97.69 103 TRP A O 1
ATOM 810 N N . GLN A 1 104 ? 4.049 6.775 14.707 1.00 97.12 104 GLN A N 1
ATOM 811 C CA . GLN A 1 104 ? 4.123 6.422 16.122 1.00 97.12 104 GLN A CA 1
ATOM 812 C C . GLN A 1 104 ? 3.231 7.330 16.980 1.00 97.12 104 GLN A C 1
ATOM 814 O O . GLN A 1 104 ? 2.525 6.840 17.864 1.00 97.12 104 GLN A O 1
ATOM 819 N N . ARG A 1 105 ? 3.193 8.642 16.699 1.00 97.81 105 ARG A N 1
ATOM 820 C CA . ARG A 1 105 ? 2.317 9.582 17.416 1.00 97.81 105 ARG A CA 1
ATOM 821 C C . ARG A 1 105 ? 0.835 9.245 17.227 1.00 97.81 105 ARG A C 1
ATOM 823 O O . ARG A 1 105 ? 0.104 9.242 18.220 1.00 97.81 105 ARG A O 1
ATOM 830 N N . LEU A 1 106 ? 0.401 8.935 16.002 1.00 97.94 106 LEU A N 1
ATOM 831 C CA . LEU A 1 106 ? -0.972 8.487 15.725 1.00 97.94 106 LEU A CA 1
ATOM 832 C C . LEU A 1 106 ? -1.299 7.204 16.493 1.00 97.94 106 LEU A C 1
ATOM 834 O O . LEU A 1 106 ? -2.290 7.154 17.224 1.00 97.94 106 LEU A O 1
ATOM 838 N N . VAL A 1 107 ? -0.444 6.187 16.377 1.00 97.75 107 VAL A N 1
ATOM 839 C CA . VAL A 1 107 ? -0.700 4.867 16.964 1.00 97.75 107 VAL A CA 1
ATOM 840 C C . VAL A 1 107 ? -0.719 4.929 18.493 1.00 97.75 107 VAL A C 1
ATOM 842 O O . VAL A 1 107 ? -1.619 4.371 19.119 1.00 97.75 107 VAL A O 1
ATOM 845 N N . HIS A 1 108 ? 0.206 5.663 19.119 1.00 97.81 108 HIS A N 1
ATOM 846 C CA . HIS A 1 108 ? 0.213 5.852 20.573 1.00 97.81 108 HIS A CA 1
ATOM 847 C C . HIS A 1 108 ? -1.044 6.571 21.077 1.00 97.81 108 HIS A C 1
ATOM 849 O O . HIS A 1 108 ? -1.587 6.208 22.123 1.00 97.81 108 HIS A O 1
ATOM 855 N N . LYS A 1 109 ? -1.540 7.573 20.338 1.00 97.88 109 LYS A N 1
ATOM 856 C CA . LYS A 1 109 ? -2.800 8.252 20.674 1.00 97.88 109 LYS A CA 1
ATOM 857 C C . LYS A 1 109 ? -3.996 7.307 20.545 1.00 97.88 109 LYS A C 1
ATOM 859 O O . LYS A 1 109 ? -4.852 7.311 21.431 1.00 97.88 109 LYS A O 1
ATOM 864 N N . MET A 1 110 ? -4.032 6.454 19.516 1.00 98.38 110 MET A N 1
ATOM 865 C CA . MET A 1 110 ? -5.067 5.419 19.378 1.00 98.38 110 MET A CA 1
ATOM 866 C C . MET A 1 110 ? -5.026 4.417 20.534 1.00 98.38 110 MET A C 1
ATOM 868 O O . MET A 1 110 ? -6.065 4.147 21.135 1.00 98.38 110 MET A O 1
ATOM 872 N N . ALA A 1 111 ? -3.838 3.910 20.880 1.00 98.06 111 ALA A N 1
ATOM 873 C CA . ALA A 1 111 ? -3.644 2.980 21.992 1.00 98.06 111 ALA A CA 1
ATOM 874 C C . ALA A 1 111 ? -4.153 3.578 23.311 1.00 98.06 111 ALA A C 1
ATOM 876 O O . ALA A 1 111 ? -4.966 2.967 24.003 1.00 98.06 111 ALA A O 1
ATOM 877 N N . TRP A 1 112 ? -3.778 4.828 23.600 1.00 97.50 112 TRP A N 1
ATOM 878 C CA . TRP A 1 112 ? -4.261 5.538 24.783 1.00 97.50 112 TRP A CA 1
ATOM 879 C C . TRP A 1 112 ? -5.792 5.666 24.806 1.00 97.50 112 TRP A C 1
ATOM 881 O O . TRP A 1 112 ? -6.411 5.419 25.843 1.00 97.50 112 TRP A O 1
ATOM 891 N N . CYS A 1 113 ? -6.425 6.011 23.678 1.00 97.56 113 CYS A N 1
ATOM 892 C CA . CYS A 1 113 ? -7.886 6.119 23.609 1.00 97.56 113 CYS A CA 1
ATOM 893 C C . CYS A 1 113 ? -8.573 4.761 23.826 1.00 97.56 113 CYS A C 1
ATOM 895 O O . CYS A 1 113 ? -9.584 4.692 24.531 1.00 97.56 113 CYS A O 1
ATOM 897 N N . LEU A 1 114 ? -8.023 3.682 23.257 1.00 97.31 114 LEU A N 1
ATOM 898 C CA . LEU A 1 114 ? -8.527 2.317 23.440 1.00 97.31 114 LEU A CA 1
ATOM 899 C C . LEU A 1 114 ? -8.469 1.891 24.915 1.00 97.31 114 LEU A C 1
ATOM 901 O O . LEU A 1 114 ? -9.474 1.405 25.446 1.00 97.31 114 LEU A O 1
ATOM 905 N N . ASP A 1 115 ? -7.351 2.153 25.596 1.00 97.12 115 ASP A N 1
ATOM 906 C CA . ASP A 1 115 ? -7.175 1.844 27.020 1.00 97.12 115 ASP A CA 1
ATOM 907 C C . ASP A 1 115 ? -8.155 2.628 27.902 1.00 97.12 115 ASP A C 1
ATOM 909 O O . ASP A 1 115 ? -8.801 2.072 28.796 1.00 97.12 115 ASP A O 1
ATOM 913 N N . LYS A 1 116 ? -8.319 3.933 27.643 1.00 96.50 116 LYS A N 1
ATOM 914 C CA . LYS A 1 116 ? -9.268 4.767 28.397 1.00 96.50 116 LYS A CA 1
ATOM 915 C C . LYS A 1 116 ? -10.706 4.318 28.183 1.00 96.50 116 LYS A C 1
ATOM 917 O O . LYS A 1 116 ? -11.453 4.204 29.157 1.00 96.50 116 LYS A O 1
ATOM 922 N N . ARG A 1 117 ? -11.088 3.989 26.948 1.00 95.38 117 ARG A N 1
ATOM 923 C CA . ARG A 1 117 ? -12.433 3.492 26.628 1.00 95.38 117 ARG A CA 1
ATOM 924 C C . ARG A 1 117 ? -12.795 2.226 27.413 1.00 95.38 117 ARG A C 1
ATOM 926 O O . ARG A 1 117 ? -13.960 2.063 27.781 1.00 95.38 117 ARG A O 1
ATOM 933 N N . ALA A 1 118 ? -11.831 1.344 27.682 1.00 94.25 118 ALA A N 1
ATOM 934 C CA . ALA A 1 118 ? -12.069 0.098 28.413 1.00 94.25 118 ALA A CA 1
ATOM 935 C C . ALA A 1 118 ? -12.438 0.318 29.894 1.00 94.25 118 ALA A C 1
ATOM 937 O O . ALA A 1 118 ? -13.224 -0.448 30.450 1.00 94.25 118 ALA A O 1
ATOM 938 N N . VAL A 1 119 ? -11.906 1.372 30.522 1.00 95.94 119 VAL A N 1
ATOM 939 C CA . VAL A 1 119 ? -12.062 1.637 31.967 1.00 95.94 119 VAL A CA 1
ATOM 940 C C . VAL A 1 119 ? -13.206 2.617 32.269 1.00 95.94 119 VAL A C 1
ATOM 942 O O . VAL A 1 119 ? -13.744 2.643 33.376 1.00 95.94 119 VAL A O 1
ATOM 945 N N . VAL A 1 120 ? -13.587 3.448 31.300 1.00 93.00 120 VAL A N 1
ATOM 946 C CA . VAL A 1 120 ? -14.523 4.564 31.501 1.00 93.00 120 VAL A CA 1
ATOM 947 C C . VAL A 1 120 ? -16.000 4.103 31.476 1.00 93.00 120 VAL A C 1
ATOM 949 O O . VAL A 1 120 ? -16.359 3.202 30.709 1.00 93.00 120 VAL A O 1
ATOM 952 N N . PRO A 1 121 ? -16.897 4.723 32.281 1.00 90.62 121 PRO A N 1
ATOM 953 C CA . PRO A 1 121 ? -18.333 4.430 32.258 1.00 90.62 121 PRO A CA 1
ATOM 954 C C . PRO A 1 121 ? -18.966 4.596 30.871 1.00 90.62 121 PRO A C 1
ATOM 956 O O . PRO A 1 121 ? -18.562 5.459 30.093 1.00 90.62 121 PRO A O 1
ATOM 959 N N . THR A 1 122 ? -20.024 3.828 30.587 1.00 92.00 122 THR A N 1
ATOM 960 C CA . THR A 1 122 ? -20.703 3.809 29.275 1.00 92.00 122 THR A CA 1
ATOM 961 C C . THR A 1 122 ? -21.117 5.196 28.772 1.00 92.00 122 THR A C 1
ATOM 963 O O . THR A 1 122 ? -21.051 5.439 27.575 1.00 92.00 122 THR A O 1
ATOM 966 N N . SER A 1 123 ? -21.460 6.128 29.667 1.00 88.81 123 SER A N 1
ATOM 967 C CA . SER A 1 123 ? -21.869 7.496 29.317 1.00 88.81 123 SER A CA 1
ATOM 968 C C . SER A 1 123 ? -20.779 8.362 28.679 1.00 88.81 123 SER A C 1
ATOM 970 O O . SER A 1 123 ? -21.116 9.363 28.064 1.00 88.81 123 SER A O 1
ATOM 972 N N . ARG A 1 124 ? -19.497 8.006 28.826 1.00 89.38 124 ARG A N 1
ATOM 973 C CA . ARG A 1 124 ? -18.355 8.737 28.242 1.00 89.38 124 ARG A CA 1
ATOM 974 C C . ARG A 1 124 ? -17.616 7.941 27.166 1.00 89.38 124 ARG A C 1
ATOM 976 O O . ARG A 1 124 ? -16.595 8.394 26.659 1.00 89.38 124 ARG A O 1
ATOM 983 N N . LYS A 1 125 ? -18.092 6.738 26.823 1.00 89.88 125 LYS A N 1
ATOM 984 C CA . LYS A 1 125 ? -17.471 5.928 25.761 1.00 89.88 125 LYS A CA 1
ATOM 985 C C . LYS A 1 125 ? -17.583 6.609 24.399 1.00 89.88 125 LYS A C 1
ATOM 987 O O . LYS A 1 125 ? -16.642 6.505 23.623 1.00 89.88 125 LYS A O 1
ATOM 992 N N . SER A 1 126 ? -18.664 7.356 24.169 1.00 91.56 126 SER A N 1
ATOM 993 C CA . SER A 1 126 ? -18.885 8.144 22.952 1.00 91.56 126 SER A CA 1
ATOM 994 C C . SER A 1 126 ? -17.730 9.093 22.639 1.00 91.56 126 SER A C 1
ATOM 996 O O . SER A 1 126 ? -17.324 9.188 21.487 1.00 91.56 126 SER A O 1
ATOM 998 N N . ASP A 1 127 ? -17.168 9.751 23.653 1.00 94.00 127 ASP A N 1
ATOM 999 C CA . ASP A 1 127 ? -16.142 10.781 23.455 1.00 94.00 127 ASP A CA 1
ATOM 1000 C C . ASP A 1 127 ? -14.837 10.145 22.954 1.00 94.00 127 ASP A C 1
ATOM 1002 O O . ASP A 1 127 ? -14.221 10.617 22.001 1.00 94.00 127 ASP A O 1
ATOM 1006 N N . PHE A 1 128 ? -14.443 9.014 23.550 1.00 95.00 128 PHE A N 1
ATOM 1007 C CA . PHE A 1 128 ? -13.274 8.253 23.102 1.00 95.00 128 PHE A CA 1
ATOM 1008 C C . PHE A 1 128 ? -13.511 7.564 21.758 1.00 95.00 128 PHE A C 1
ATOM 1010 O O . PHE A 1 128 ? -12.574 7.424 20.981 1.00 95.00 128 PHE A O 1
ATOM 1017 N N . GLU A 1 129 ? -14.739 7.136 21.461 1.00 95.38 129 GLU A N 1
ATOM 1018 C CA . GLU A 1 129 ? -15.083 6.566 20.153 1.00 95.38 129 GLU A CA 1
ATOM 1019 C C . GLU A 1 129 ? -14.955 7.604 19.037 1.00 95.38 129 GLU A C 1
ATOM 1021 O O . GLU A 1 129 ? -14.346 7.305 18.012 1.00 95.38 129 GLU A O 1
ATOM 1026 N N . GLN A 1 130 ? -15.422 8.833 19.268 1.00 95.69 130 GLN A N 1
ATOM 1027 C CA . GLN A 1 130 ? -15.233 9.950 18.339 1.00 95.69 130 GLN A CA 1
ATOM 1028 C C . GLN A 1 130 ? -13.750 10.304 18.162 1.00 95.69 130 GLN A C 1
ATOM 1030 O O . GLN A 1 130 ? -13.299 10.518 17.038 1.00 95.69 130 GLN A O 1
ATOM 1035 N N . GLN A 1 131 ? -12.966 10.316 19.247 1.00 96.75 131 GLN A N 1
ATOM 1036 C CA . GLN A 1 131 ? -11.517 10.541 19.159 1.00 96.75 131 GLN A CA 1
ATOM 1037 C C . GLN A 1 131 ? -10.807 9.435 18.370 1.00 96.75 131 GLN A C 1
ATOM 1039 O O . GLN A 1 131 ? -9.964 9.732 17.526 1.00 96.75 131 GLN A O 1
ATOM 1044 N N . ILE A 1 132 ? -11.160 8.166 18.608 1.00 97.62 132 ILE A N 1
ATOM 1045 C CA . ILE A 1 132 ? -10.628 7.028 17.847 1.00 97.62 132 ILE A CA 1
ATOM 1046 C C . ILE A 1 132 ? -10.995 7.162 16.370 1.00 97.62 132 ILE A C 1
ATOM 1048 O O . ILE A 1 132 ? -10.135 6.954 15.519 1.00 97.62 132 ILE A O 1
ATOM 1052 N N . GLU A 1 133 ? -12.238 7.530 16.054 1.00 96.69 133 GLU A N 1
ATOM 1053 C CA . GLU A 1 133 ? -12.666 7.749 14.673 1.00 96.69 133 GLU A CA 1
ATOM 1054 C C . GLU A 1 133 ? -11.848 8.852 13.989 1.00 96.69 133 GLU A C 1
ATOM 1056 O O . GLU A 1 133 ? -11.356 8.637 12.880 1.00 96.69 133 GLU A O 1
ATOM 1061 N N . GLY A 1 134 ? -11.643 9.990 14.658 1.00 95.81 134 GLY A N 1
ATOM 1062 C CA . GLY A 1 134 ? -10.808 11.080 14.147 1.00 95.81 134 GLY A CA 1
ATOM 1063 C C . GLY A 1 134 ? -9.361 10.646 13.900 1.00 95.81 134 GLY A C 1
ATOM 1064 O O . GLY A 1 134 ? -8.827 10.871 12.819 1.00 95.81 134 GLY A O 1
ATOM 1065 N N . LEU A 1 135 ? -8.748 9.943 14.857 1.00 97.88 135 LEU A N 1
ATOM 1066 C CA . LEU A 1 135 ? -7.381 9.429 14.724 1.00 97.88 135 LEU A CA 1
ATOM 1067 C C . LEU A 1 135 ? -7.248 8.410 13.586 1.00 97.88 135 LEU A C 1
ATOM 1069 O O . LEU A 1 135 ? -6.273 8.435 12.837 1.00 97.88 135 LEU A O 1
ATOM 1073 N N . VAL A 1 136 ? -8.213 7.498 13.452 1.00 97.19 136 VAL A N 1
ATOM 1074 C CA . VAL A 1 136 ? -8.234 6.504 12.371 1.00 97.19 136 VAL A CA 1
ATOM 1075 C C . VAL A 1 136 ? -8.385 7.183 11.019 1.00 97.19 136 VAL A C 1
ATOM 1077 O O . VAL A 1 136 ? -7.709 6.790 10.070 1.00 97.19 136 VAL A O 1
ATOM 1080 N N . ARG A 1 137 ? -9.225 8.217 10.932 1.00 95.12 137 ARG A N 1
ATOM 1081 C CA . ARG A 1 137 ? -9.367 9.021 9.720 1.00 95.12 137 ARG A CA 1
ATOM 1082 C C . ARG A 1 137 ? -8.052 9.694 9.343 1.00 95.12 137 ARG A C 1
ATOM 1084 O O . ARG A 1 137 ? -7.614 9.508 8.214 1.00 95.12 137 ARG A O 1
ATOM 1091 N N . GLU A 1 138 ? -7.390 10.359 10.292 1.00 96.69 138 GLU A N 1
ATOM 1092 C CA . GLU A 1 138 ? -6.060 10.944 10.073 1.00 96.69 138 GLU A CA 1
ATOM 1093 C C . GLU A 1 138 ? -5.060 9.879 9.595 1.00 96.69 138 GLU A C 1
ATOM 1095 O O . GLU A 1 138 ? -4.348 10.090 8.622 1.00 96.69 138 GLU A O 1
ATOM 1100 N N . ALA A 1 139 ? -5.029 8.692 10.206 1.00 96.62 139 ALA A N 1
ATOM 1101 C CA . ALA A 1 139 ? -4.126 7.631 9.761 1.00 96.62 139 ALA A CA 1
ATOM 1102 C C . ALA A 1 139 ? -4.430 7.142 8.335 1.00 96.62 139 ALA A C 1
ATOM 1104 O O . ALA A 1 139 ? -3.503 6.913 7.562 1.00 96.62 139 ALA A O 1
ATOM 1105 N N . ILE A 1 140 ? -5.705 6.991 7.969 1.00 94.19 140 ILE A N 1
ATOM 1106 C CA . ILE A 1 140 ? -6.105 6.588 6.614 1.00 94.19 140 ILE A CA 1
ATOM 1107 C C . ILE A 1 140 ? -5.724 7.672 5.604 1.00 94.19 140 ILE A C 1
ATOM 1109 O O . ILE A 1 140 ? -5.101 7.355 4.594 1.00 94.19 140 ILE A O 1
ATOM 1113 N N . GLU A 1 141 ? -6.063 8.933 5.876 1.00 92.81 141 GLU A N 1
ATOM 1114 C CA . GLU A 1 141 ? -5.691 10.081 5.040 1.00 92.81 141 GLU A CA 1
ATOM 1115 C C . GLU A 1 141 ? -4.173 10.176 4.869 1.00 92.81 141 GLU A C 1
ATOM 1117 O O . GLU A 1 141 ? -3.694 10.356 3.753 1.00 92.81 141 GLU A O 1
ATOM 1122 N N . PHE A 1 142 ? -3.406 9.937 5.934 1.00 95.12 142 PHE A N 1
ATOM 1123 C CA . PHE A 1 142 ? -1.951 9.911 5.851 1.00 95.12 142 PHE A CA 1
ATOM 1124 C C . PHE A 1 142 ? -1.443 8.825 4.912 1.00 95.12 142 PHE A C 1
ATOM 1126 O O . PHE A 1 142 ? -0.599 9.100 4.063 1.00 95.12 142 PHE A O 1
ATOM 1133 N N . LEU A 1 143 ? -1.984 7.606 5.004 1.00 93.44 143 LEU A N 1
ATOM 1134 C CA . LEU A 1 143 ? -1.625 6.535 4.075 1.00 93.44 143 LEU A CA 1
ATOM 1135 C C . LEU A 1 143 ? -1.947 6.923 2.622 1.00 93.44 143 LEU A C 1
ATOM 1137 O O . LEU A 1 143 ? -1.148 6.610 1.745 1.00 93.44 143 LEU A O 1
ATOM 1141 N N . TRP A 1 144 ? -3.049 7.637 2.363 1.00 91.00 144 TRP A N 1
ATOM 1142 C CA . TRP A 1 144 ? -3.388 8.137 1.021 1.00 91.00 144 TRP A CA 1
ATOM 1143 C C . TRP A 1 144 ? -2.428 9.203 0.511 1.00 91.00 144 TRP A C 1
ATOM 1145 O O . TRP A 1 144 ? -1.964 9.112 -0.621 1.00 91.00 144 TRP A O 1
ATOM 1155 N N . VAL A 1 145 ? -2.043 10.148 1.362 1.00 92.31 145 VAL A N 1
ATOM 1156 C CA . VAL A 1 145 ? -1.024 11.153 1.028 1.00 92.31 145 VAL A CA 1
ATOM 1157 C C . VAL A 1 145 ? 0.294 10.465 0.652 1.00 92.31 145 VAL A C 1
ATOM 1159 O O . VAL A 1 145 ? 0.953 10.866 -0.307 1.00 92.31 145 VAL A O 1
ATOM 1162 N N . MET A 1 146 ? 0.657 9.372 1.338 1.00 92.50 146 MET A N 1
ATOM 1163 C CA . MET A 1 146 ? 1.828 8.570 0.961 1.00 92.50 146 MET A CA 1
ATOM 1164 C C . MET A 1 146 ? 1.636 7.836 -0.372 1.00 92.50 146 MET A C 1
ATOM 1166 O O . MET A 1 146 ? 2.589 7.718 -1.138 1.00 92.50 146 MET A O 1
ATOM 1170 N N . VAL A 1 147 ? 0.428 7.353 -0.680 1.00 88.75 147 VAL A N 1
ATOM 1171 C CA . VAL A 1 147 ? 0.117 6.749 -1.988 1.00 88.75 147 VAL A CA 1
ATOM 1172 C C . VAL A 1 147 ? 0.340 7.745 -3.126 1.00 88.75 147 VAL A C 1
ATOM 1174 O O . VAL A 1 147 ? 0.981 7.390 -4.118 1.00 88.75 147 VAL A O 1
ATOM 1177 N N . ASP A 1 148 ? -0.154 8.970 -2.968 1.00 87.81 148 ASP A N 1
ATOM 1178 C CA . ASP A 1 148 ? -0.155 9.971 -4.035 1.00 87.81 148 ASP A CA 1
ATOM 1179 C C . ASP A 1 148 ? 1.218 10.628 -4.225 1.00 87.81 148 ASP A C 1
ATOM 1181 O O . ASP A 1 148 ? 1.646 10.856 -5.360 1.00 87.81 148 ASP A O 1
ATOM 1185 N N . HIS A 1 149 ? 1.939 10.894 -3.132 1.00 89.75 149 HIS A N 1
ATOM 1186 C CA . HIS A 1 149 ? 3.155 11.713 -3.179 1.00 89.75 149 HIS A CA 1
ATOM 1187 C C . HIS A 1 149 ? 4.455 10.934 -2.963 1.00 89.75 149 HIS A C 1
ATOM 1189 O O . HIS A 1 149 ? 5.501 11.346 -3.467 1.00 89.75 149 HIS A O 1
ATOM 1195 N N . CYS A 1 150 ? 4.432 9.798 -2.262 1.00 89.62 150 CYS A N 1
ATOM 1196 C CA . CYS A 1 150 ? 5.648 9.036 -1.957 1.00 89.62 150 CYS A CA 1
ATOM 1197 C C . CYS A 1 150 ? 5.388 7.521 -1.800 1.00 89.62 150 CYS A C 1
ATOM 1199 O O . CYS A 1 150 ? 5.692 6.919 -0.768 1.00 89.62 150 CYS A O 1
ATOM 1201 N N . PRO A 1 151 ? 4.912 6.830 -2.857 1.00 86.06 151 PRO A N 1
ATOM 1202 C CA . PRO A 1 151 ? 4.448 5.438 -2.768 1.00 86.06 151 PRO A CA 1
ATOM 1203 C C . PRO A 1 151 ? 5.533 4.434 -2.347 1.00 86.06 151 PRO A C 1
ATOM 1205 O O . PRO A 1 151 ? 5.228 3.33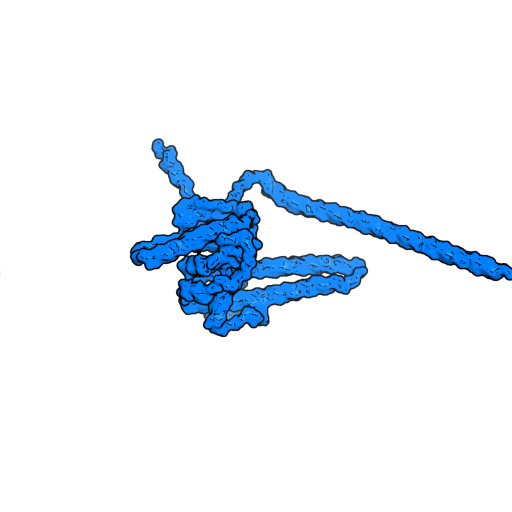9 -1.877 1.00 86.06 151 PRO A O 1
ATOM 1208 N N . HIS A 1 152 ? 6.810 4.788 -2.508 1.00 85.25 152 HIS A N 1
ATOM 1209 C CA . HIS A 1 152 ? 7.935 3.987 -2.030 1.00 85.25 152 HIS A CA 1
ATOM 1210 C C . HIS A 1 152 ? 8.024 3.970 -0.493 1.00 85.25 152 HIS A C 1
ATOM 1212 O O . HIS A 1 152 ? 8.313 2.920 0.077 1.00 85.25 152 HIS A O 1
ATOM 1218 N N . VAL A 1 153 ? 7.695 5.086 0.167 1.00 87.56 153 VAL A N 1
ATOM 1219 C CA . VAL A 1 153 ? 7.689 5.240 1.631 1.00 87.56 153 VAL A CA 1
ATOM 1220 C C . VAL A 1 153 ? 6.595 4.383 2.269 1.00 87.56 153 VAL A C 1
ATOM 1222 O O . VAL A 1 153 ? 6.805 3.788 3.324 1.00 87.56 153 VAL A O 1
ATOM 1225 N N . LEU A 1 154 ? 5.447 4.226 1.602 1.00 87.31 154 LEU A N 1
ATOM 1226 C CA . LEU A 1 154 ? 4.379 3.344 2.078 1.00 87.31 154 LEU A CA 1
ATOM 1227 C C . LEU A 1 154 ? 4.839 1.880 2.195 1.00 87.31 154 LEU A C 1
ATOM 1229 O O . LEU A 1 154 ? 4.499 1.203 3.164 1.00 87.31 154 LEU A O 1
ATOM 1233 N N . ASN A 1 155 ? 5.641 1.392 1.241 1.00 86.81 155 ASN A N 1
ATOM 1234 C CA . ASN A 1 155 ? 6.217 0.047 1.330 1.00 86.81 155 ASN A CA 1
ATOM 1235 C C . ASN A 1 155 ? 7.236 -0.047 2.474 1.00 86.81 155 ASN A C 1
ATOM 1237 O O . ASN A 1 155 ? 7.272 -1.060 3.176 1.00 86.81 155 ASN A O 1
ATOM 1241 N N . SER A 1 156 ? 8.024 1.014 2.694 1.00 90.06 156 SER A N 1
ATOM 1242 C CA . SER A 1 156 ? 8.923 1.097 3.846 1.00 90.06 156 SER A CA 1
ATOM 1243 C C . SER A 1 156 ? 8.143 0.979 5.150 1.00 90.06 156 SER A C 1
ATOM 1245 O O . SER A 1 156 ? 8.524 0.158 5.974 1.00 90.06 156 SER A O 1
ATOM 1247 N N . LEU A 1 157 ? 7.013 1.679 5.316 1.00 92.12 157 LEU A N 1
ATOM 1248 C CA . LEU A 1 157 ? 6.219 1.679 6.555 1.00 92.12 157 LEU A CA 1
ATOM 1249 C C . LEU A 1 157 ? 5.853 0.270 7.056 1.00 92.12 157 LEU A C 1
ATOM 1251 O O . LEU A 1 157 ? 5.897 0.010 8.255 1.00 92.12 157 LEU A O 1
ATOM 1255 N N . VAL A 1 158 ? 5.526 -0.658 6.151 1.00 91.69 158 VAL A N 1
ATOM 1256 C CA . VAL A 1 158 ? 5.155 -2.045 6.502 1.00 91.69 158 VAL A CA 1
ATOM 1257 C C . VAL A 1 158 ? 6.330 -2.837 7.094 1.00 91.69 158 VAL A C 1
ATOM 1259 O O . VAL A 1 158 ? 6.128 -3.767 7.875 1.00 91.69 158 VAL A O 1
ATOM 1262 N N . THR A 1 159 ? 7.559 -2.472 6.728 1.00 91.88 159 THR A N 1
ATOM 1263 C CA . THR A 1 159 ? 8.801 -3.160 7.130 1.00 91.88 159 THR A CA 1
ATOM 1264 C C . THR A 1 159 ? 9.651 -2.358 8.117 1.00 91.88 159 THR A C 1
ATOM 1266 O O . THR A 1 159 ? 10.531 -2.915 8.774 1.00 91.88 159 THR A O 1
ATOM 1269 N N . LEU A 1 160 ? 9.379 -1.061 8.249 1.00 93.31 160 LEU A N 1
ATOM 1270 C CA . LEU A 1 160 ? 10.077 -0.133 9.118 1.00 93.31 160 LEU A CA 1
ATOM 1271 C C . LEU A 1 160 ? 9.670 -0.394 10.565 1.00 93.31 160 LEU A C 1
ATOM 1273 O O . LEU A 1 160 ? 8.493 -0.322 10.914 1.00 93.31 160 LEU A O 1
ATOM 1277 N N . ASN A 1 161 ? 10.659 -0.655 11.416 1.00 94.94 161 ASN A N 1
ATOM 1278 C CA . ASN A 1 161 ? 10.460 -0.608 12.855 1.00 94.94 161 ASN A CA 1
ATOM 1279 C C . ASN A 1 161 ? 10.370 0.868 13.270 1.00 94.94 161 ASN A C 1
ATOM 1281 O O . ASN A 1 161 ? 11.394 1.547 13.360 1.00 94.94 161 ASN A O 1
ATOM 1285 N N . VAL A 1 162 ? 9.158 1.372 13.504 1.00 94.81 162 VAL A N 1
ATOM 1286 C CA . VAL A 1 162 ? 8.934 2.791 13.819 1.00 94.81 162 VAL A CA 1
ATOM 1287 C C . VAL A 1 162 ? 9.487 3.197 15.187 1.00 94.81 162 VAL A C 1
ATOM 1289 O O . VAL A 1 162 ? 9.699 4.380 15.424 1.00 94.81 162 VAL A O 1
ATOM 1292 N N . GLU A 1 163 ? 9.778 2.241 16.074 1.00 94.81 163 GLU A N 1
ATOM 1293 C CA . GLU A 1 163 ? 10.439 2.505 17.360 1.00 94.81 163 GLU A CA 1
ATOM 1294 C C . GLU A 1 163 ? 11.966 2.599 17.229 1.00 94.81 163 GLU A C 1
ATOM 1296 O O . GLU A 1 163 ? 12.632 3.180 18.087 1.00 94.81 163 GLU A O 1
ATOM 1301 N N . ASN A 1 164 ? 12.536 2.038 16.158 1.00 94.31 164 ASN A N 1
ATOM 1302 C CA . ASN A 1 164 ? 13.967 2.080 15.874 1.00 94.31 164 ASN A CA 1
ATOM 1303 C C . ASN A 1 164 ? 14.233 2.196 14.359 1.00 94.31 164 ASN A C 1
ATOM 1305 O O . ASN A 1 164 ? 14.736 1.244 13.750 1.00 94.31 164 ASN A O 1
ATOM 1309 N N . PRO A 1 165 ? 13.930 3.354 13.737 1.00 92.50 165 PRO A N 1
ATOM 1310 C CA . PRO A 1 165 ? 14.013 3.521 12.283 1.00 92.50 165 PRO A CA 1
ATOM 1311 C C . PRO A 1 165 ? 15.447 3.424 11.739 1.00 92.50 165 PRO A C 1
ATOM 1313 O O . PRO A 1 165 ? 15.642 3.108 10.571 1.00 92.50 165 PRO A O 1
ATOM 1316 N N . SER A 1 166 ? 16.459 3.654 12.583 1.00 92.88 166 SER A N 1
ATOM 1317 C CA . SER A 1 166 ? 17.881 3.512 12.230 1.00 92.88 166 SER A CA 1
ATOM 1318 C C . SER A 1 166 ? 18.421 2.089 12.429 1.00 92.88 166 SER A C 1
ATOM 1320 O O . SER A 1 166 ? 19.598 1.832 12.163 1.00 92.88 166 SER A O 1
ATOM 1322 N N . GLY A 1 167 ? 17.606 1.179 12.968 1.00 90.12 167 GLY A N 1
ATOM 1323 C CA . GLY A 1 167 ? 17.993 -0.200 13.240 1.00 90.12 167 GLY A CA 1
ATOM 1324 C C . GLY A 1 167 ? 18.122 -1.048 11.970 1.00 90.12 167 GLY A C 1
ATOM 1325 O O . GLY A 1 167 ? 17.634 -0.667 10.906 1.00 90.12 167 GLY A O 1
ATOM 1326 N N . PRO A 1 168 ? 18.762 -2.229 12.058 1.00 87.62 168 PRO A N 1
ATOM 1327 C CA . PRO A 1 168 ? 18.727 -3.191 10.964 1.00 87.62 168 PRO A CA 1
ATOM 1328 C C . PRO A 1 168 ? 17.272 -3.558 10.647 1.00 87.62 168 PRO A C 1
ATOM 1330 O O . PRO A 1 168 ? 16.485 -3.811 11.562 1.00 87.62 168 PRO A O 1
ATOM 1333 N N . GLN A 1 169 ? 16.921 -3.600 9.357 1.00 80.94 169 GLN A N 1
ATOM 1334 C CA . GLN A 1 169 ? 15.592 -4.032 8.923 1.00 80.94 169 GLN A CA 1
ATOM 1335 C C . GLN A 1 169 ? 15.354 -5.470 9.388 1.00 80.94 169 GLN A C 1
ATOM 1337 O O . GLN A 1 169 ? 15.983 -6.413 8.904 1.00 80.94 169 GLN A O 1
ATOM 1342 N N . ALA A 1 170 ? 14.458 -5.629 10.357 1.00 77.00 170 ALA A N 1
ATOM 1343 C CA . ALA A 1 170 ? 13.979 -6.935 10.766 1.00 77.00 170 ALA A CA 1
ATOM 1344 C C . ALA A 1 170 ? 13.067 -7.500 9.671 1.00 77.00 170 ALA A C 1
ATOM 1346 O O . ALA A 1 170 ? 12.287 -6.774 9.051 1.00 77.00 170 ALA A O 1
ATOM 1347 N N . THR A 1 171 ? 13.122 -8.811 9.456 1.00 73.44 171 THR A N 1
ATOM 1348 C CA . THR A 1 171 ? 12.121 -9.501 8.646 1.00 73.44 171 THR A CA 1
ATOM 1349 C C . THR A 1 171 ? 10.787 -9.450 9.389 1.00 73.44 171 THR A C 1
ATOM 1351 O O . THR A 1 171 ? 10.579 -10.158 10.369 1.00 73.44 171 THR A O 1
ATOM 1354 N N . ALA A 1 172 ? 9.868 -8.600 8.923 1.00 61.59 172 ALA A N 1
ATOM 1355 C CA . ALA A 1 172 ? 8.584 -8.296 9.570 1.00 61.59 172 ALA A CA 1
ATOM 1356 C C . ALA A 1 172 ? 7.621 -9.498 9.746 1.00 61.59 172 ALA A C 1
ATOM 1358 O O . ALA A 1 172 ? 6.502 -9.322 10.239 1.00 61.59 172 ALA A O 1
ATOM 1359 N N . GLY A 1 173 ? 8.019 -10.694 9.297 1.00 63.38 173 GLY A N 1
ATOM 1360 C CA . GLY A 1 173 ? 7.265 -11.940 9.424 1.00 63.38 173 GLY A CA 1
ATOM 1361 C C . GLY A 1 173 ? 7.415 -12.635 10.779 1.00 63.38 173 GLY A C 1
ATOM 1362 O O . GLY A 1 173 ? 6.482 -13.315 11.189 1.00 63.38 173 GLY A O 1
ATOM 1363 N N . ASP A 1 174 ? 8.522 -12.429 11.501 1.00 68.50 174 ASP A N 1
ATOM 1364 C CA . ASP A 1 174 ? 8.793 -13.186 12.738 1.00 68.50 174 ASP A CA 1
ATOM 1365 C C . ASP A 1 174 ? 8.281 -12.495 14.012 1.00 68.50 174 ASP A C 1
ATOM 1367 O O . ASP A 1 174 ? 8.246 -13.095 15.083 1.00 68.50 174 ASP A O 1
ATOM 1371 N N . THR A 1 175 ? 7.889 -11.225 13.920 1.00 79.56 175 THR A N 1
ATOM 1372 C CA . THR A 1 175 ? 7.629 -10.372 15.090 1.00 79.56 175 THR A CA 1
ATOM 1373 C C . THR A 1 175 ? 6.154 -10.094 15.361 1.00 79.56 175 THR A C 1
ATOM 1375 O O . THR A 1 175 ? 5.810 -9.760 16.492 1.00 79.56 175 THR A O 1
ATOM 1378 N N . ARG A 1 176 ? 5.272 -10.211 14.359 1.00 91.19 176 ARG A N 1
ATOM 1379 C CA . ARG A 1 176 ? 3.849 -9.851 14.489 1.00 91.19 176 ARG A CA 1
ATOM 1380 C C . ARG A 1 176 ? 2.977 -11.079 14.732 1.00 91.19 176 ARG A C 1
ATOM 1382 O O . ARG A 1 176 ? 2.850 -11.940 13.864 1.00 91.19 176 ARG A O 1
ATOM 1389 N N . ASP A 1 177 ? 2.301 -11.113 15.876 1.00 95.50 177 ASP A N 1
ATOM 1390 C CA . ASP A 1 177 ? 1.304 -12.137 16.206 1.00 95.50 177 ASP A CA 1
ATOM 1391 C C . ASP A 1 177 ? -0.055 -11.803 15.561 1.00 95.50 177 ASP A C 1
ATOM 1393 O O . ASP A 1 177 ? -0.997 -11.346 16.211 1.00 95.50 177 ASP A O 1
ATOM 1397 N N . PHE A 1 178 ? -0.157 -11.991 14.239 1.00 96.25 178 PHE A N 1
ATOM 1398 C CA . PHE A 1 178 ? -1.409 -11.775 13.500 1.00 96.25 178 PHE A CA 1
ATOM 1399 C C . PHE A 1 178 ? -2.613 -12.557 14.058 1.00 96.25 178 PHE A C 1
ATOM 1401 O O . PHE A 1 178 ? -3.705 -11.981 14.075 1.00 96.25 178 PHE A O 1
ATOM 1408 N N . PRO A 1 179 ? -2.474 -13.808 14.546 1.00 97.44 179 PRO A N 1
ATOM 1409 C CA . PRO A 1 179 ? -3.554 -14.486 15.257 1.00 97.44 179 PRO A CA 1
ATOM 1410 C C . PRO A 1 179 ? -4.084 -13.700 16.464 1.00 97.44 179 PRO A C 1
ATOM 1412 O O . PRO A 1 179 ? -5.302 -13.541 16.589 1.00 97.44 179 PRO A O 1
ATOM 1415 N N . ALA A 1 180 ? -3.204 -13.164 17.317 1.00 97.75 180 ALA A N 1
ATOM 1416 C CA . ALA A 1 180 ? -3.619 -12.333 18.448 1.00 97.75 180 ALA A CA 1
ATOM 1417 C C . ALA A 1 180 ? -4.258 -11.010 17.996 1.00 97.75 180 ALA A C 1
ATOM 1419 O O . ALA A 1 180 ? -5.270 -10.592 18.563 1.00 97.75 180 ALA A O 1
ATOM 1420 N N . ILE A 1 181 ? -3.720 -10.379 16.945 1.00 98.00 181 ILE A N 1
ATOM 1421 C CA . ILE A 1 181 ? -4.290 -9.152 16.366 1.00 98.00 181 ILE A CA 1
ATOM 1422 C C . ILE A 1 181 ? -5.718 -9.408 15.855 1.00 98.00 181 ILE A C 1
ATOM 1424 O O . ILE A 1 181 ? -6.630 -8.656 16.197 1.00 98.00 181 ILE A O 1
ATOM 1428 N N . LEU A 1 182 ? -5.944 -10.485 15.093 1.00 98.12 182 LEU A N 1
ATOM 1429 C CA . LEU A 1 182 ? -7.276 -10.862 14.597 1.00 98.12 182 LEU A CA 1
ATOM 1430 C C . LEU A 1 182 ? -8.265 -11.124 15.735 1.00 98.12 182 LEU A C 1
ATOM 1432 O O . LEU A 1 182 ? -9.411 -10.677 15.662 1.00 98.12 182 LEU A O 1
ATOM 1436 N N . ALA A 1 183 ? -7.825 -11.806 16.796 1.00 98.19 183 ALA A N 1
ATOM 1437 C CA . ALA A 1 183 ? -8.653 -12.037 17.975 1.00 98.19 183 ALA A CA 1
ATOM 1438 C C . ALA A 1 183 ? -9.043 -10.714 18.655 1.00 98.19 183 ALA A C 1
ATOM 1440 O O . ALA A 1 183 ? -10.212 -10.508 18.980 1.00 98.19 183 ALA A O 1
ATOM 1441 N N . ALA A 1 184 ? -8.090 -9.788 18.807 1.00 97.88 184 ALA A N 1
ATOM 1442 C CA . ALA A 1 184 ? -8.336 -8.474 19.398 1.00 97.88 184 ALA A CA 1
ATOM 1443 C C . ALA A 1 184 ? -9.291 -7.615 18.554 1.00 97.88 184 ALA A C 1
ATOM 1445 O O . ALA A 1 184 ? -10.065 -6.830 19.104 1.00 97.88 184 ALA A O 1
ATOM 1446 N N . MET A 1 185 ? -9.277 -7.761 17.226 1.00 98.38 185 MET A N 1
ATOM 1447 C CA . MET A 1 185 ? -10.195 -7.036 16.347 1.00 98.38 185 MET A CA 1
ATOM 1448 C C . MET A 1 185 ? -11.666 -7.405 16.574 1.00 98.38 185 MET A C 1
ATOM 1450 O O . MET A 1 185 ? -12.515 -6.596 16.219 1.00 98.38 185 MET A O 1
ATOM 1454 N N . GLU A 1 186 ? -11.994 -8.552 17.184 1.00 97.69 186 GLU A N 1
ATOM 1455 C CA . GLU A 1 186 ? -13.389 -8.961 17.443 1.00 97.69 186 GLU A CA 1
ATOM 1456 C C . GLU A 1 186 ? -14.253 -8.864 16.164 1.00 97.69 186 GLU A C 1
ATOM 1458 O O . GLU A 1 186 ? -15.301 -8.215 16.137 1.00 97.69 186 GLU A O 1
ATOM 1463 N N . LEU A 1 187 ? -13.761 -9.434 15.058 1.00 98.06 187 LEU A N 1
ATOM 1464 C CA . LEU A 1 187 ? -14.454 -9.399 13.768 1.00 98.06 187 LEU A CA 1
ATOM 1465 C C . LEU A 1 187 ? -15.792 -10.142 13.838 1.00 98.06 187 LEU A C 1
ATOM 1467 O O . LEU A 1 187 ? -15.865 -11.266 14.335 1.00 98.06 187 LEU A O 1
ATOM 1471 N N . GLN A 1 188 ? -16.839 -9.536 13.280 1.00 98.06 188 GLN A N 1
ATOM 1472 C CA . GLN A 1 188 ? -18.102 -10.229 13.041 1.00 98.06 188 GLN A CA 1
ATOM 1473 C C . GLN A 1 188 ? -17.945 -11.244 11.899 1.00 98.06 188 GLN A C 1
ATOM 1475 O O . GLN A 1 188 ? -17.097 -11.084 11.017 1.00 98.06 188 GLN A O 1
ATOM 1480 N N . GLU A 1 189 ? -18.776 -12.288 11.894 1.00 97.75 189 GLU A N 1
ATOM 1481 C CA . GLU A 1 189 ? -18.725 -13.346 10.876 1.00 97.75 189 GLU A CA 1
ATOM 1482 C C . GLU A 1 189 ? -18.932 -12.791 9.456 1.00 97.75 189 GLU A C 1
ATOM 1484 O O . GLU A 1 189 ? -18.230 -13.182 8.522 1.00 97.75 189 GLU A O 1
ATOM 1489 N N . ASP A 1 190 ? -19.823 -11.808 9.292 1.00 97.19 190 ASP A N 1
ATOM 1490 C CA . ASP A 1 190 ? -20.061 -11.150 8.006 1.00 97.19 190 ASP A CA 1
ATOM 1491 C C . ASP A 1 190 ? -18.848 -10.316 7.551 1.00 97.19 190 ASP A C 1
ATOM 1493 O O . ASP A 1 190 ? -18.501 -10.318 6.368 1.00 97.19 190 ASP A O 1
ATOM 1497 N N . GLN A 1 191 ? -18.169 -9.630 8.476 1.00 97.50 191 GLN A N 1
ATOM 1498 C CA . GLN A 1 191 ? -16.943 -8.880 8.202 1.00 97.50 191 GLN A CA 1
ATOM 1499 C C . GLN A 1 191 ? -15.812 -9.821 7.790 1.00 97.50 191 GLN A C 1
ATOM 1501 O O . GLN A 1 191 ? -15.136 -9.559 6.793 1.00 97.50 191 GLN A O 1
ATOM 1506 N N . ALA A 1 192 ? -15.634 -10.935 8.505 1.00 98.19 192 ALA A N 1
ATOM 1507 C CA . ALA A 1 192 ? -14.651 -11.957 8.157 1.00 98.19 192 ALA A CA 1
ATOM 1508 C C . ALA A 1 192 ? -14.926 -12.536 6.759 1.00 98.19 192 ALA A C 1
ATOM 1510 O O . ALA A 1 192 ? -14.025 -12.572 5.918 1.00 98.19 192 ALA A O 1
ATOM 1511 N N . ALA A 1 193 ? -16.181 -12.883 6.456 1.00 97.31 193 ALA A N 1
ATOM 1512 C CA . ALA A 1 193 ? -16.579 -13.351 5.129 1.00 97.31 193 ALA A CA 1
ATOM 1513 C C . ALA A 1 193 ? -16.291 -12.310 4.029 1.00 97.31 193 ALA A C 1
ATOM 1515 O O . ALA A 1 193 ? -15.767 -12.662 2.967 1.00 97.31 193 ALA A O 1
ATOM 1516 N N . LYS A 1 194 ? -16.562 -11.020 4.285 1.00 95.75 194 LYS A N 1
ATOM 1517 C CA . LYS A 1 194 ? -16.236 -9.912 3.365 1.00 95.75 194 LYS A CA 1
ATOM 1518 C C . LYS A 1 194 ? -14.725 -9.773 3.147 1.00 95.75 194 LYS A C 1
ATOM 1520 O O . LYS A 1 194 ? -14.311 -9.618 1.998 1.00 95.75 194 LYS A O 1
ATOM 1525 N N . LEU A 1 195 ? -13.905 -9.874 4.200 1.00 96.38 195 LEU A N 1
ATOM 1526 C CA . LEU A 1 195 ? -12.433 -9.845 4.110 1.00 96.38 195 LEU A CA 1
ATOM 1527 C C . LEU A 1 195 ? -11.887 -10.999 3.256 1.00 96.38 195 LEU A C 1
ATOM 1529 O O . LEU A 1 195 ? -11.020 -10.796 2.404 1.00 96.38 195 LEU A O 1
ATOM 1533 N N . LEU A 1 196 ? -12.417 -12.207 3.441 1.00 96.88 196 LEU A N 1
ATOM 1534 C CA . LEU A 1 196 ? -12.025 -13.374 2.648 1.00 96.88 196 LEU A CA 1
ATOM 1535 C C . LEU A 1 196 ? -12.479 -13.251 1.189 1.00 96.88 196 LEU A C 1
ATOM 1537 O O . LEU A 1 196 ? -11.726 -13.585 0.270 1.00 96.88 196 LEU A O 1
ATOM 1541 N N . ALA A 1 197 ? -13.683 -12.725 0.951 1.00 94.31 197 ALA A N 1
ATOM 1542 C CA . ALA A 1 197 ? -14.179 -12.454 -0.394 1.00 94.31 197 ALA A CA 1
ATOM 1543 C C . ALA A 1 197 ? -13.286 -11.449 -1.139 1.00 94.31 197 ALA A C 1
ATOM 1545 O O . ALA A 1 197 ? -12.826 -11.759 -2.241 1.00 94.31 197 ALA A O 1
ATOM 1546 N N . ILE A 1 198 ? -12.968 -10.299 -0.527 1.00 93.56 198 ILE A N 1
ATOM 1547 C CA . ILE A 1 198 ? -12.099 -9.294 -1.157 1.00 93.56 198 ILE A CA 1
ATOM 1548 C C . ILE A 1 198 ? -10.681 -9.834 -1.380 1.00 93.56 198 ILE A C 1
ATOM 1550 O O . ILE A 1 198 ? -10.124 -9.629 -2.459 1.00 93.56 198 ILE A O 1
ATOM 1554 N N . ARG A 1 199 ? -10.126 -10.604 -0.430 1.00 95.38 199 ARG A N 1
ATOM 1555 C CA . ARG A 1 199 ? -8.831 -11.282 -0.601 1.00 95.38 199 ARG A CA 1
ATOM 1556 C C . ARG A 1 199 ? -8.837 -12.169 -1.844 1.00 95.38 199 ARG A C 1
ATOM 1558 O O . ARG A 1 199 ? -7.939 -12.054 -2.675 1.00 95.38 199 ARG A O 1
ATOM 1565 N N . ARG A 1 200 ? -9.841 -13.040 -2.002 1.00 94.81 200 ARG A N 1
ATOM 1566 C CA . ARG A 1 200 ? -9.943 -13.930 -3.173 1.00 94.81 200 ARG A CA 1
ATOM 1567 C C . ARG A 1 200 ? -9.987 -13.150 -4.480 1.00 94.81 200 ARG A C 1
ATOM 1569 O O . ARG A 1 200 ? -9.275 -13.509 -5.416 1.00 94.81 200 ARG A O 1
ATOM 1576 N N . SER A 1 201 ? -10.798 -12.097 -4.543 1.00 91.00 201 SER A N 1
ATOM 1577 C CA . SER A 1 201 ? -10.922 -11.262 -5.740 1.00 91.00 201 SER A CA 1
ATOM 1578 C C . SER A 1 201 ? -9.599 -10.590 -6.103 1.00 91.00 201 SER A C 1
ATOM 1580 O O . SER A 1 201 ? -9.166 -10.665 -7.252 1.00 91.00 201 SER A O 1
ATOM 1582 N N . ILE A 1 202 ? -8.912 -10.013 -5.118 1.00 91.75 202 ILE A N 1
ATOM 1583 C CA . ILE A 1 202 ? -7.662 -9.282 -5.342 1.00 91.75 202 ILE A CA 1
ATOM 1584 C C . ILE A 1 202 ? -6.515 -10.219 -5.693 1.00 91.75 202 ILE A C 1
ATOM 1586 O O . ILE A 1 202 ? -5.786 -9.938 -6.638 1.00 91.75 202 ILE A O 1
ATOM 1590 N N . MET A 1 203 ? -6.378 -11.366 -5.023 1.00 94.75 203 MET A N 1
ATOM 1591 C CA . MET A 1 203 ? -5.342 -12.342 -5.377 1.00 94.75 203 MET A CA 1
ATOM 1592 C C . MET A 1 203 ? -5.529 -12.875 -6.805 1.00 94.75 203 MET A C 1
ATOM 1594 O O . MET A 1 203 ? -4.554 -12.999 -7.540 1.00 94.75 203 MET A O 1
ATOM 1598 N N . ARG A 1 204 ? -6.766 -13.119 -7.254 1.00 93.00 204 ARG A N 1
ATOM 1599 C CA . ARG A 1 204 ? -7.022 -13.515 -8.652 1.00 93.00 204 ARG A CA 1
ATOM 1600 C C . ARG A 1 204 ? -6.638 -12.418 -9.642 1.00 93.00 204 ARG A C 1
ATOM 1602 O O . ARG A 1 204 ? -6.016 -12.706 -10.663 1.00 93.00 204 ARG A O 1
ATOM 1609 N N . GLU A 1 205 ? -6.989 -11.168 -9.346 1.00 91.62 205 GLU A N 1
ATOM 1610 C CA . GLU A 1 205 ? -6.666 -10.039 -10.222 1.00 91.62 205 GLU A CA 1
ATOM 1611 C C . GLU A 1 205 ? -5.154 -9.783 -10.281 1.00 91.62 205 GLU A C 1
ATOM 1613 O O . GLU A 1 205 ? -4.592 -9.627 -11.364 1.00 91.62 205 GLU A O 1
ATOM 1618 N N . VAL A 1 206 ? -4.467 -9.827 -9.137 1.00 93.44 206 VAL A N 1
ATOM 1619 C CA . VAL A 1 206 ? -3.001 -9.738 -9.069 1.00 93.44 206 VAL A CA 1
ATOM 1620 C C . VAL A 1 206 ? -2.355 -10.888 -9.844 1.00 93.44 206 VAL A C 1
ATOM 1622 O O . VAL A 1 206 ? -1.424 -10.650 -10.610 1.00 93.44 206 VAL A O 1
ATOM 1625 N N . GLY A 1 207 ? -2.875 -12.112 -9.723 1.00 94.25 207 GLY A N 1
ATOM 1626 C CA . GLY A 1 207 ? -2.432 -13.263 -10.513 1.00 94.25 207 GLY A CA 1
ATOM 1627 C C . GLY A 1 207 ? -2.532 -13.029 -12.024 1.00 94.25 207 GLY A C 1
ATOM 1628 O O . GLY A 1 207 ? -1.570 -13.263 -12.762 1.00 94.25 207 GLY A O 1
ATOM 1629 N N . ALA A 1 208 ? -3.658 -12.479 -12.488 1.00 91.25 208 ALA A N 1
ATOM 1630 C CA . ALA A 1 208 ? -3.850 -12.108 -13.890 1.00 91.25 208 ALA A CA 1
ATOM 1631 C C . ALA A 1 208 ? -2.872 -11.006 -14.343 1.00 91.25 208 ALA A C 1
ATOM 1633 O O . ALA A 1 208 ? -2.275 -11.113 -15.418 1.00 91.25 208 ALA A O 1
ATOM 1634 N N . LEU A 1 209 ? -2.657 -9.976 -13.518 1.00 91.75 209 LEU A N 1
ATOM 1635 C CA . LEU A 1 209 ? -1.701 -8.902 -13.806 1.00 91.75 209 LEU A CA 1
ATOM 1636 C C . LEU A 1 209 ? -0.258 -9.417 -13.872 1.00 91.75 209 LEU A C 1
ATOM 1638 O O . LEU A 1 209 ? 0.479 -9.008 -14.771 1.00 91.75 209 LEU A O 1
ATOM 1642 N N . ILE A 1 210 ? 0.131 -10.342 -12.989 1.00 95.50 210 ILE A N 1
ATOM 1643 C CA . ILE A 1 210 ? 1.442 -11.005 -13.024 1.00 95.50 210 ILE A CA 1
ATOM 1644 C C . ILE A 1 210 ? 1.604 -11.794 -14.326 1.00 95.50 210 ILE A C 1
ATOM 1646 O O . ILE A 1 210 ? 2.629 -11.653 -14.988 1.00 95.50 210 ILE A O 1
ATOM 1650 N N . ALA A 1 211 ? 0.597 -12.566 -14.746 1.00 94.81 211 ALA A N 1
ATOM 1651 C CA . ALA A 1 211 ? 0.659 -13.320 -16.000 1.00 94.81 211 ALA A CA 1
ATOM 1652 C C . ALA A 1 211 ? 0.855 -12.402 -17.224 1.00 94.81 211 ALA A C 1
ATOM 1654 O O . ALA A 1 211 ? 1.690 -12.687 -18.089 1.00 94.81 211 ALA A O 1
ATOM 1655 N N . VAL A 1 212 ? 0.146 -11.266 -17.269 1.00 93.94 212 VAL A N 1
ATOM 1656 C CA . VAL A 1 212 ? 0.341 -10.234 -18.304 1.00 93.94 212 VAL A CA 1
ATOM 1657 C C . VAL A 1 212 ? 1.763 -9.676 -18.247 1.00 93.94 212 VAL A C 1
ATOM 1659 O O . VAL A 1 212 ? 2.432 -9.608 -19.279 1.00 93.94 212 VAL A O 1
ATOM 1662 N N . ARG A 1 213 ? 2.261 -9.335 -17.054 1.00 96.56 213 ARG A N 1
ATOM 1663 C CA . ARG A 1 213 ? 3.624 -8.827 -16.859 1.00 96.56 213 ARG A CA 1
ATOM 1664 C C . ARG A 1 213 ? 4.674 -9.805 -17.378 1.00 96.56 213 ARG A C 1
ATOM 1666 O O . ARG A 1 213 ? 5.550 -9.405 -18.140 1.00 96.56 213 ARG A O 1
ATOM 1673 N N . THR A 1 214 ? 4.570 -11.081 -17.007 1.00 96.88 214 THR A N 1
ATOM 1674 C CA . THR A 1 214 ? 5.478 -12.141 -17.463 1.00 96.88 214 THR A CA 1
ATOM 1675 C C . THR A 1 214 ? 5.461 -12.264 -18.986 1.00 96.88 214 THR A C 1
ATOM 1677 O O . THR A 1 214 ? 6.524 -12.343 -19.597 1.00 96.88 214 THR A O 1
ATOM 1680 N N . SER A 1 215 ? 4.284 -12.204 -19.619 1.00 96.75 215 SER A N 1
ATOM 1681 C CA . SER A 1 215 ? 4.172 -12.231 -21.083 1.00 96.75 215 SER A CA 1
ATOM 1682 C C . SER A 1 215 ? 4.809 -11.008 -21.754 1.00 96.75 215 SER A C 1
ATOM 1684 O O . SER A 1 215 ? 5.447 -11.160 -22.796 1.00 96.75 215 SER A O 1
ATOM 1686 N N . LEU A 1 216 ? 4.645 -9.808 -21.188 1.00 94.81 216 LEU A N 1
ATOM 1687 C CA . LEU A 1 216 ? 5.253 -8.581 -21.716 1.00 94.81 216 LEU A CA 1
ATOM 1688 C C . LEU A 1 216 ? 6.782 -8.615 -21.593 1.00 94.81 216 LEU A C 1
ATOM 1690 O O . LEU A 1 216 ? 7.477 -8.250 -22.538 1.00 94.81 216 LEU A O 1
ATOM 1694 N N . LEU A 1 217 ? 7.302 -9.098 -20.461 1.00 96.38 217 LEU A N 1
ATOM 1695 C CA . LEU A 1 217 ? 8.742 -9.260 -20.243 1.00 96.38 217 LEU A CA 1
ATOM 1696 C C . LEU A 1 217 ? 9.348 -10.299 -21.194 1.00 96.38 217 LEU A C 1
ATOM 1698 O O . LEU A 1 217 ? 10.372 -10.020 -21.811 1.00 96.38 217 LEU A O 1
ATOM 1702 N N . ALA A 1 218 ? 8.688 -11.445 -21.386 1.00 96.06 218 ALA A N 1
ATOM 1703 C CA . ALA A 1 218 ? 9.124 -12.451 -22.355 1.00 96.06 218 ALA A CA 1
ATOM 1704 C C . ALA A 1 218 ? 9.150 -11.890 -23.790 1.00 96.06 218 ALA A C 1
ATOM 1706 O O . ALA A 1 218 ? 10.071 -12.168 -24.556 1.00 96.06 218 ALA A O 1
ATOM 1707 N N . ARG A 1 219 ? 8.170 -11.046 -24.150 1.00 94.94 219 ARG A N 1
ATOM 1708 C CA . ARG A 1 219 ? 8.155 -10.356 -25.447 1.00 94.94 219 ARG A CA 1
ATOM 1709 C C . ARG A 1 219 ? 9.339 -9.398 -25.595 1.00 94.94 219 ARG A C 1
ATOM 1711 O O . ARG A 1 219 ? 9.955 -9.399 -26.654 1.00 94.94 219 ARG A O 1
ATOM 1718 N N . LEU A 1 220 ? 9.670 -8.613 -24.567 1.00 93.88 220 LEU A N 1
ATOM 1719 C CA . LEU A 1 220 ? 10.843 -7.727 -24.599 1.00 93.88 220 LEU A CA 1
ATOM 1720 C C . LEU A 1 220 ? 12.141 -8.518 -24.792 1.00 93.88 220 LEU A C 1
ATOM 1722 O O . LEU A 1 220 ? 12.930 -8.162 -25.661 1.00 93.88 220 LEU A O 1
ATOM 1726 N N . GLN A 1 221 ? 12.310 -9.622 -24.059 1.00 93.56 221 GLN A N 1
ATOM 1727 C CA . GLN A 1 221 ? 13.478 -10.502 -24.185 1.00 93.56 221 GLN A CA 1
ATOM 1728 C C . GLN A 1 221 ? 13.604 -11.086 -25.599 1.00 93.56 221 GLN A C 1
ATOM 1730 O O . GLN A 1 221 ? 14.685 -11.080 -26.171 1.00 93.56 221 GLN A O 1
ATOM 1735 N N . SER A 1 222 ? 12.489 -11.484 -26.223 1.00 91.81 222 SER A N 1
ATOM 1736 C CA . SER A 1 222 ? 12.512 -12.027 -27.592 1.00 91.81 222 SER A CA 1
ATOM 1737 C C . SER A 1 222 ? 12.942 -11.028 -28.679 1.00 91.81 222 SER A C 1
ATOM 1739 O O . SER A 1 222 ? 13.285 -11.441 -29.785 1.00 91.81 222 SER A O 1
ATOM 1741 N N . VAL A 1 223 ? 12.914 -9.716 -28.401 1.00 87.31 223 VAL A N 1
ATOM 1742 C CA . VAL A 1 223 ? 13.364 -8.684 -29.355 1.00 87.31 223 VAL A CA 1
ATOM 1743 C C . VAL A 1 223 ? 14.894 -8.575 -29.384 1.00 87.31 223 VAL A C 1
ATOM 1745 O O . VAL A 1 223 ? 15.442 -8.159 -30.407 1.00 87.31 223 VAL A O 1
ATOM 1748 N N . GLU A 1 224 ? 15.584 -8.974 -28.310 1.00 77.50 224 GLU A N 1
ATOM 1749 C CA . GLU A 1 224 ? 17.052 -8.921 -28.209 1.00 77.50 224 GLU A CA 1
ATOM 1750 C C . GLU A 1 224 ? 17.743 -9.986 -29.082 1.00 77.50 224 GLU A C 1
ATOM 1752 O O . GLU A 1 224 ? 18.863 -9.768 -29.537 1.00 77.50 224 GLU A O 1
ATOM 1757 N N . ASP A 1 225 ? 17.049 -11.082 -29.409 1.00 74.25 225 ASP A N 1
ATOM 1758 C CA . ASP A 1 225 ? 17.626 -12.253 -30.088 1.00 74.25 225 ASP A CA 1
ATOM 1759 C C . ASP A 1 225 ? 17.659 -12.172 -31.632 1.00 74.25 225 ASP A C 1
ATOM 1761 O O . ASP A 1 225 ? 18.163 -13.083 -32.292 1.00 74.25 225 ASP A O 1
ATOM 1765 N N . VAL A 1 226 ? 17.116 -11.119 -32.259 1.00 72.69 226 VAL A N 1
ATOM 1766 C CA . VAL A 1 226 ? 16.982 -11.061 -33.731 1.00 72.69 226 VAL A CA 1
ATOM 1767 C C . VAL A 1 226 ? 18.110 -10.239 -34.370 1.00 72.69 226 VAL A C 1
ATOM 1769 O O . VAL A 1 226 ? 18.229 -9.040 -34.125 1.00 72.69 226 VAL A O 1
ATOM 1772 N N . GLU A 1 227 ? 18.895 -10.844 -35.267 1.00 62.81 227 GLU A N 1
ATOM 1773 C CA . GLU A 1 227 ? 20.048 -10.215 -35.942 1.00 62.81 227 GLU A CA 1
ATOM 1774 C C . GLU A 1 227 ? 19.722 -8.901 -36.695 1.00 62.81 227 GLU A C 1
ATOM 1776 O O . GLU A 1 227 ? 18.603 -8.675 -37.177 1.00 62.81 227 GLU A O 1
ATOM 1781 N N . GLU A 1 228 ? 20.718 -8.011 -36.773 1.00 63.91 228 GLU A N 1
ATOM 1782 C CA . GLU A 1 228 ? 20.675 -6.625 -37.272 1.00 63.91 228 GLU A CA 1
ATOM 1783 C C . GLU A 1 228 ? 20.422 -6.505 -38.791 1.00 63.91 228 GLU A C 1
ATOM 1785 O O . GLU A 1 228 ? 21.292 -6.151 -39.585 1.00 63.91 228 GLU A O 1
ATOM 1790 N N . GLY A 1 229 ? 19.188 -6.740 -39.235 1.00 77.94 229 GLY A N 1
ATOM 1791 C CA . GLY A 1 229 ? 18.735 -6.268 -40.546 1.00 77.94 229 GLY A CA 1
ATOM 1792 C C . GLY A 1 229 ? 18.362 -4.781 -40.493 1.00 77.94 229 GLY A C 1
ATOM 1793 O O . GLY A 1 229 ? 17.444 -4.412 -39.762 1.00 77.94 229 GLY A O 1
ATOM 1794 N N . ALA A 1 230 ? 18.999 -3.923 -41.301 1.00 70.19 230 ALA A N 1
ATOM 1795 C CA . ALA A 1 230 ? 18.801 -2.460 -41.284 1.00 70.19 230 ALA A CA 1
ATOM 1796 C C . ALA A 1 230 ? 17.337 -1.992 -41.473 1.00 70.19 230 ALA A C 1
ATOM 1798 O O . ALA A 1 230 ? 16.950 -0.953 -40.945 1.00 70.19 230 ALA A O 1
ATOM 1799 N N . GLY A 1 231 ? 16.499 -2.765 -42.177 1.00 72.62 231 GLY A N 1
ATOM 1800 C CA . GLY A 1 231 ? 15.065 -2.474 -42.336 1.00 72.62 231 GLY A CA 1
ATOM 1801 C C . GLY A 1 231 ? 14.190 -2.870 -41.138 1.00 72.62 231 GLY A C 1
ATOM 1802 O O . GLY A 1 231 ? 13.054 -2.421 -41.036 1.00 72.62 231 GLY A O 1
ATOM 1803 N N . CYS A 1 232 ? 14.704 -3.689 -40.215 1.00 75.62 232 CYS A N 1
ATOM 1804 C CA . CYS A 1 232 ? 13.958 -4.219 -39.069 1.00 75.62 232 CYS A CA 1
ATOM 1805 C C . CYS A 1 232 ? 14.069 -3.326 -37.815 1.00 75.62 232 CYS A C 1
ATOM 1807 O O . CYS A 1 232 ? 13.337 -3.511 -36.846 1.00 75.62 232 CYS A O 1
ATOM 1809 N N . ALA A 1 233 ? 14.962 -2.331 -37.818 1.00 80.62 233 ALA A N 1
ATOM 1810 C CA . ALA A 1 233 ? 15.235 -1.506 -36.641 1.00 80.62 233 ALA A CA 1
ATOM 1811 C C . ALA A 1 233 ? 14.039 -0.624 -36.224 1.00 80.62 233 ALA A C 1
ATOM 1813 O O . ALA A 1 233 ? 13.700 -0.556 -35.042 1.00 80.62 233 ALA A O 1
ATOM 1814 N N . THR A 1 234 ? 13.360 0.025 -37.177 1.00 84.31 234 THR A N 1
ATOM 1815 C CA . THR A 1 234 ? 12.249 0.949 -36.877 1.00 84.31 234 THR A CA 1
ATOM 1816 C C . THR A 1 234 ? 11.023 0.225 -36.320 1.00 84.31 234 THR A C 1
ATOM 1818 O O . THR A 1 234 ? 10.409 0.701 -35.364 1.00 84.31 234 THR A O 1
ATOM 1821 N N . THR A 1 235 ? 10.678 -0.941 -36.873 1.00 85.44 235 THR A N 1
ATOM 1822 C CA . THR A 1 235 ? 9.551 -1.751 -36.386 1.00 85.44 235 THR A CA 1
ATOM 1823 C C . THR A 1 235 ? 9.821 -2.281 -34.981 1.00 85.44 235 THR A C 1
ATOM 1825 O O . THR A 1 235 ? 8.955 -2.164 -34.117 1.00 85.44 235 THR A O 1
ATOM 1828 N N . ARG A 1 236 ? 11.049 -2.754 -34.709 1.00 85.12 236 ARG A N 1
ATOM 1829 C CA . ARG A 1 236 ? 11.457 -3.204 -33.367 1.00 85.12 236 ARG A CA 1
ATOM 1830 C C . ARG A 1 236 ? 11.366 -2.090 -32.335 1.00 85.12 236 ARG A C 1
ATOM 1832 O O . ARG A 1 236 ? 10.830 -2.311 -31.258 1.00 85.12 236 ARG A O 1
ATOM 1839 N N . PHE A 1 237 ? 11.839 -0.889 -32.668 1.00 87.69 237 PHE A N 1
ATOM 1840 C CA . PHE A 1 237 ? 11.757 0.243 -31.747 1.00 87.69 237 PHE A CA 1
ATOM 1841 C C . PHE A 1 237 ? 10.305 0.563 -31.363 1.00 87.69 237 PHE A C 1
ATOM 1843 O O . PHE A 1 237 ? 10.004 0.733 -30.182 1.00 87.69 237 PHE A O 1
ATOM 1850 N N . SER A 1 238 ? 9.395 0.595 -32.343 1.00 88.44 238 SER A N 1
ATOM 1851 C CA . SER A 1 238 ? 7.971 0.840 -32.091 1.00 88.44 238 SER A CA 1
ATOM 1852 C C . SER A 1 238 ? 7.341 -0.251 -31.216 1.00 88.44 238 SER A C 1
ATOM 1854 O O . SER A 1 238 ? 6.626 0.063 -30.261 1.00 88.44 238 SER A O 1
ATOM 1856 N N . ASP A 1 239 ? 7.653 -1.523 -31.481 1.00 90.06 239 ASP A N 1
ATOM 1857 C CA . ASP A 1 239 ? 7.160 -2.651 -30.687 1.00 90.06 239 ASP A CA 1
ATOM 1858 C C . ASP A 1 239 ? 7.697 -2.647 -29.251 1.00 90.06 239 ASP A C 1
ATOM 1860 O O . ASP A 1 239 ? 6.931 -2.875 -28.308 1.00 90.06 239 ASP A O 1
ATOM 1864 N N . THR A 1 240 ? 8.983 -2.344 -29.063 1.00 92.25 240 THR A N 1
ATOM 1865 C CA . THR A 1 240 ? 9.596 -2.195 -27.737 1.00 92.25 240 THR A CA 1
ATOM 1866 C C . THR A 1 240 ? 8.959 -1.040 -26.974 1.00 92.25 240 THR A C 1
ATOM 1868 O O . THR A 1 240 ? 8.529 -1.232 -25.837 1.00 92.25 240 THR A O 1
ATOM 1871 N N . ALA A 1 241 ? 8.811 0.135 -27.595 1.00 90.69 241 ALA A N 1
ATOM 1872 C CA . ALA A 1 241 ? 8.182 1.297 -26.965 1.00 90.69 241 ALA A CA 1
ATOM 1873 C C . ALA A 1 241 ? 6.733 1.002 -26.539 1.00 90.69 241 ALA A C 1
ATOM 1875 O O . ALA A 1 241 ? 6.347 1.282 -25.403 1.00 90.69 241 ALA A O 1
ATOM 1876 N N . ARG A 1 242 ? 5.950 0.355 -27.413 1.00 91.50 242 ARG A N 1
ATOM 1877 C CA . ARG A 1 242 ? 4.585 -0.085 -27.092 1.00 91.50 242 ARG A CA 1
ATOM 1878 C C . ARG A 1 242 ? 4.564 -1.080 -25.932 1.00 91.50 242 ARG A C 1
ATOM 1880 O O . ARG A 1 242 ? 3.712 -0.976 -25.053 1.00 91.50 242 ARG A O 1
ATOM 1887 N N . THR A 1 243 ? 5.474 -2.050 -25.927 1.00 92.69 243 THR A N 1
ATOM 1888 C CA . THR A 1 243 ? 5.539 -3.077 -24.874 1.00 92.69 243 THR A CA 1
ATOM 1889 C C . THR A 1 243 ? 5.939 -2.470 -23.528 1.00 92.69 243 THR A C 1
ATOM 1891 O O . THR A 1 243 ? 5.358 -2.827 -22.504 1.00 92.69 243 THR A O 1
ATOM 1894 N N . MET A 1 244 ? 6.852 -1.494 -23.528 1.00 94.19 244 MET A N 1
ATOM 1895 C CA . MET A 1 244 ? 7.214 -0.720 -22.337 1.00 94.19 244 MET A CA 1
ATOM 1896 C C . MET A 1 244 ? 6.026 0.067 -21.779 1.00 94.19 244 MET A C 1
ATOM 1898 O O . MET A 1 244 ? 5.827 0.086 -20.566 1.00 94.19 244 MET A O 1
ATOM 1902 N N . GLU A 1 245 ? 5.203 0.671 -22.637 1.00 88.62 245 GLU A N 1
ATOM 1903 C CA . GLU A 1 245 ? 4.013 1.397 -22.182 1.00 88.62 245 GLU A CA 1
ATOM 1904 C C . GLU A 1 245 ? 2.961 0.464 -21.567 1.00 88.62 245 GLU A C 1
ATOM 1906 O O . GLU A 1 245 ? 2.416 0.738 -20.497 1.00 88.62 245 GLU A O 1
ATOM 1911 N N . LEU A 1 246 ? 2.745 -0.706 -22.176 1.00 89.81 246 LEU A N 1
ATOM 1912 C CA . LEU A 1 246 ? 1.889 -1.744 -21.598 1.00 89.81 246 LEU A CA 1
ATOM 1913 C C . LEU A 1 246 ? 2.412 -2.229 -20.239 1.00 89.81 246 LEU A C 1
ATOM 1915 O O . LEU A 1 246 ? 1.618 -2.476 -19.332 1.00 89.81 246 LEU A O 1
ATOM 1919 N N . LEU A 1 247 ? 3.734 -2.333 -20.074 1.00 93.50 247 LEU A N 1
ATOM 1920 C CA . LEU A 1 247 ? 4.350 -2.708 -18.804 1.00 93.50 247 LEU A CA 1
ATOM 1921 C C . LEU A 1 247 ? 4.128 -1.635 -17.727 1.00 93.50 247 LEU A C 1
ATOM 1923 O O . LEU A 1 247 ? 3.777 -1.981 -16.599 1.00 93.50 247 LEU A O 1
ATOM 1927 N N . ARG A 1 248 ? 4.258 -0.344 -18.067 1.00 88.88 248 ARG A N 1
ATOM 1928 C CA . ARG A 1 248 ? 3.931 0.764 -17.147 1.00 88.88 248 ARG A CA 1
ATOM 1929 C C . ARG A 1 248 ? 2.463 0.731 -16.728 1.00 88.88 248 ARG A C 1
ATOM 1931 O O . ARG A 1 248 ? 2.172 0.789 -15.536 1.00 88.88 248 ARG A O 1
ATOM 1938 N N . SER A 1 249 ? 1.548 0.566 -17.685 1.00 85.06 249 SER A N 1
ATOM 1939 C CA . SER A 1 249 ? 0.106 0.464 -17.417 1.00 85.06 249 SER A CA 1
ATOM 1940 C C . SER A 1 249 ? -0.251 -0.745 -16.535 1.00 85.06 249 SER A C 1
ATOM 1942 O O . SER A 1 249 ? -1.087 -0.646 -15.630 1.00 85.06 249 SER A O 1
ATOM 1944 N N . ASN A 1 250 ? 0.414 -1.885 -16.750 1.00 91.50 250 ASN A N 1
ATOM 1945 C CA . ASN A 1 250 ? 0.270 -3.079 -15.918 1.00 91.50 250 ASN A CA 1
ATOM 1946 C C . ASN A 1 250 ? 0.757 -2.838 -14.479 1.00 91.50 250 ASN A C 1
ATOM 1948 O O . ASN A 1 250 ? 0.023 -3.147 -13.542 1.00 91.50 250 ASN A O 1
ATOM 1952 N N . MET A 1 251 ? 1.938 -2.233 -14.302 1.00 90.12 251 MET A N 1
ATOM 1953 C CA . MET A 1 251 ? 2.466 -1.876 -12.980 1.00 90.12 251 MET A CA 1
ATOM 1954 C C . MET A 1 251 ? 1.544 -0.907 -12.249 1.00 90.12 251 MET A C 1
ATOM 1956 O O . MET A 1 251 ? 1.211 -1.145 -11.090 1.00 90.12 251 MET A O 1
ATOM 1960 N N . HIS A 1 252 ? 1.073 0.137 -12.936 1.00 84.75 252 HIS A N 1
ATOM 1961 C CA . HIS A 1 252 ? 0.087 1.056 -12.380 1.00 84.75 252 HIS A CA 1
ATOM 1962 C C . HIS A 1 252 ? -1.150 0.288 -11.900 1.00 84.75 252 HIS A C 1
ATOM 1964 O O . HIS A 1 252 ? -1.502 0.387 -10.734 1.00 84.75 252 HIS A O 1
ATOM 1970 N N . SER A 1 253 ? -1.715 -0.593 -12.735 1.00 85.88 253 SER A N 1
ATOM 1971 C CA . SER A 1 253 ? -2.874 -1.413 -12.351 1.00 85.88 253 SER A CA 1
ATOM 1972 C C . SER A 1 253 ? -2.623 -2.285 -11.111 1.00 85.88 253 SER A C 1
ATOM 1974 O O . SER A 1 253 ? -3.531 -2.456 -10.300 1.00 85.88 253 SER A O 1
ATOM 1976 N N . MET A 1 254 ? -1.410 -2.821 -10.927 1.00 89.75 254 MET A N 1
ATOM 1977 C CA . MET A 1 254 ? -1.061 -3.570 -9.712 1.00 89.75 254 MET A CA 1
ATOM 1978 C C . MET A 1 254 ? -1.096 -2.678 -8.467 1.00 89.75 254 MET A C 1
ATOM 1980 O O . MET A 1 254 ? -1.700 -3.064 -7.468 1.00 89.75 254 MET A O 1
ATOM 1984 N N . HIS A 1 255 ? -0.495 -1.486 -8.533 1.00 86.50 255 HIS A N 1
ATOM 1985 C CA . HIS A 1 255 ? -0.537 -0.517 -7.434 1.00 86.50 255 HIS A CA 1
ATOM 1986 C C . HIS A 1 255 ? -1.974 -0.133 -7.094 1.00 86.50 255 HIS A C 1
ATOM 1988 O O . HIS A 1 255 ? -2.387 -0.215 -5.938 1.00 86.50 255 HIS A O 1
ATOM 1994 N N . THR A 1 256 ? -2.762 0.198 -8.114 1.00 84.12 256 THR A N 1
ATOM 1995 C CA . THR A 1 256 ? -4.151 0.606 -7.944 1.00 84.12 256 THR A CA 1
ATOM 1996 C C . THR A 1 256 ? -4.986 -0.519 -7.302 1.00 84.12 256 THR A C 1
ATOM 1998 O O . THR A 1 256 ? -5.790 -0.252 -6.412 1.00 84.12 256 THR A O 1
ATOM 2001 N N . CYS A 1 257 ? -4.739 -1.788 -7.651 1.00 88.12 257 CYS A N 1
ATOM 2002 C CA . CYS A 1 257 ? -5.388 -2.944 -7.019 1.00 88.12 257 CYS A CA 1
ATOM 2003 C C . CYS A 1 257 ? -5.045 -3.070 -5.519 1.00 88.12 257 CYS A C 1
ATOM 2005 O O . CYS A 1 257 ? -5.936 -3.275 -4.689 1.00 88.12 257 CYS A O 1
ATOM 2007 N N . SER A 1 258 ? -3.776 -2.873 -5.146 1.00 88.38 258 SER A N 1
ATOM 2008 C CA . SER A 1 258 ? -3.350 -2.858 -3.738 1.00 88.38 258 SER A CA 1
ATOM 2009 C C . SER A 1 258 ? -4.010 -1.726 -2.946 1.00 88.38 258 SER A C 1
ATOM 2011 O O . SER A 1 258 ? -4.473 -1.938 -1.824 1.00 88.38 258 SER A O 1
ATOM 2013 N N . TYR A 1 259 ? -4.118 -0.533 -3.532 1.00 86.62 259 TYR A N 1
ATOM 2014 C CA . TYR A 1 259 ? -4.776 0.603 -2.882 1.00 86.62 259 TYR A CA 1
A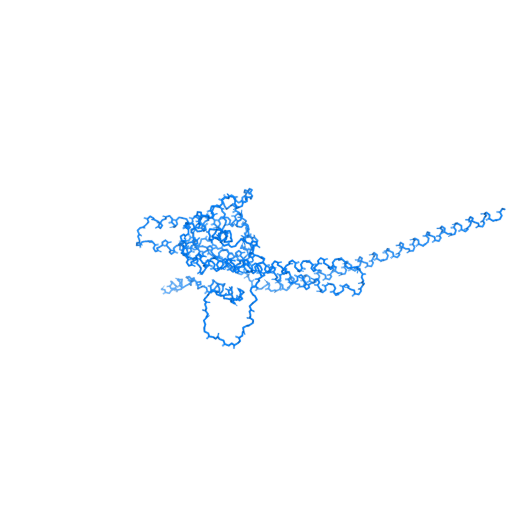TOM 2015 C C . TYR A 1 259 ? -6.282 0.398 -2.745 1.00 86.62 259 TYR A C 1
ATOM 2017 O O . TYR A 1 259 ? -6.856 0.741 -1.712 1.00 86.62 259 TYR A O 1
ATOM 2025 N N . TYR A 1 260 ? -6.920 -0.244 -3.727 1.00 86.38 260 TYR A N 1
ATOM 2026 C CA . TYR A 1 260 ? -8.325 -0.633 -3.619 1.00 86.38 260 TYR A CA 1
ATOM 2027 C C . TYR A 1 260 ? -8.555 -1.572 -2.443 1.00 86.38 260 TYR A C 1
ATOM 2029 O O . TYR A 1 260 ? -9.490 -1.356 -1.673 1.00 86.38 260 TYR A O 1
ATOM 2037 N N . HIS A 1 261 ? -7.678 -2.567 -2.267 1.00 90.50 261 HIS A N 1
ATOM 2038 C CA . HIS A 1 261 ? -7.748 -3.472 -1.123 1.00 90.50 261 HIS A CA 1
ATOM 2039 C C . HIS A 1 261 ? -7.788 -2.705 0.198 1.00 90.50 261 HIS A C 1
ATOM 2041 O O . HIS A 1 261 ? -8.688 -2.908 1.017 1.00 90.50 261 HIS A O 1
ATOM 2047 N N . LEU A 1 262 ? -6.809 -1.815 0.371 1.00 90.38 262 LEU A N 1
ATOM 2048 C CA . LEU A 1 262 ? -6.615 -1.038 1.585 1.00 90.38 262 LEU A CA 1
ATOM 2049 C C . LEU A 1 262 ? -7.814 -0.118 1.842 1.00 90.38 262 LEU A C 1
ATOM 2051 O O . LEU A 1 262 ? -8.391 -0.137 2.929 1.00 90.38 262 LEU A O 1
ATOM 2055 N N . SER A 1 263 ? -8.237 0.617 0.808 1.00 88.06 263 SER A N 1
ATOM 2056 C CA . SER A 1 263 ? -9.399 1.507 0.849 1.00 88.06 263 SER A CA 1
ATOM 2057 C C . SER A 1 263 ? -10.663 0.776 1.265 1.00 88.06 263 SER A C 1
ATOM 2059 O O . SER A 1 263 ? -11.370 1.201 2.179 1.00 88.06 263 SER A O 1
ATOM 2061 N N . TYR A 1 264 ? -10.950 -0.342 0.599 1.00 90.31 264 TYR A N 1
ATOM 2062 C CA . TYR A 1 264 ? -12.182 -1.086 0.796 1.00 90.31 264 TYR A CA 1
ATOM 2063 C C . TYR A 1 264 ? -12.247 -1.675 2.206 1.00 90.31 264 TYR A C 1
ATOM 2065 O O . TYR A 1 264 ? -13.273 -1.572 2.880 1.00 90.31 264 TYR A O 1
ATOM 2073 N N . LEU A 1 265 ? -11.133 -2.228 2.689 1.00 93.62 265 LEU A N 1
ATOM 2074 C CA . LEU A 1 265 ? -11.034 -2.773 4.037 1.00 93.62 265 LEU A CA 1
ATOM 2075 C C . LEU A 1 265 ? -11.317 -1.698 5.099 1.00 93.62 265 LEU A C 1
ATOM 2077 O O . LEU A 1 265 ? -12.167 -1.920 5.964 1.00 93.62 265 LEU A O 1
ATOM 2081 N N . TYR A 1 266 ? -10.670 -0.533 5.002 1.00 92.50 266 TYR A N 1
ATOM 2082 C CA . TYR A 1 266 ? -10.801 0.531 6.003 1.00 92.50 266 TYR A CA 1
ATOM 2083 C C . TYR A 1 266 ? -12.109 1.319 5.927 1.00 92.50 266 TYR A C 1
ATOM 2085 O O . TYR A 1 266 ? -12.601 1.772 6.952 1.00 92.50 266 TYR A O 1
ATOM 2093 N N . THR A 1 267 ? -12.686 1.498 4.740 1.00 89.25 267 THR A N 1
ATOM 2094 C CA . THR A 1 267 ? -13.873 2.359 4.581 1.00 89.25 267 THR A CA 1
ATOM 2095 C C . THR A 1 267 ? -15.187 1.587 4.526 1.00 89.25 267 THR A C 1
ATOM 2097 O O . THR A 1 267 ? -16.245 2.183 4.730 1.00 89.25 267 THR A O 1
ATOM 2100 N N . ARG A 1 268 ? -15.162 0.280 4.219 1.00 92.94 268 ARG A N 1
ATOM 2101 C CA . ARG A 1 268 ? -16.386 -0.512 3.984 1.00 92.94 268 ARG A CA 1
ATOM 2102 C C . ARG A 1 268 ? -16.557 -1.716 4.894 1.00 92.94 268 ARG A C 1
ATOM 2104 O O . ARG A 1 268 ? -17.697 -2.126 5.098 1.00 92.94 268 ARG A O 1
ATOM 2111 N N . ILE A 1 269 ? -15.471 -2.310 5.388 1.00 95.69 269 ILE A N 1
ATOM 2112 C CA . ILE A 1 269 ? -15.562 -3.551 6.165 1.00 95.69 269 ILE A CA 1
ATOM 2113 C C . ILE A 1 269 ? -15.353 -3.287 7.651 1.00 95.69 269 ILE A C 1
ATOM 2115 O O . ILE A 1 269 ? -16.190 -3.685 8.463 1.00 95.69 269 ILE A O 1
ATOM 2119 N N . LEU A 1 270 ? -14.238 -2.655 8.012 1.00 97.62 270 LEU A N 1
ATOM 2120 C CA . LEU A 1 270 ? -13.865 -2.471 9.408 1.00 97.62 270 LEU A CA 1
ATOM 2121 C C . LEU A 1 270 ? -14.506 -1.222 10.011 1.00 97.62 270 LEU A C 1
ATOM 2123 O O . LEU A 1 270 ? -14.634 -0.187 9.364 1.00 97.62 270 LEU A O 1
ATOM 2127 N N . THR A 1 271 ? -14.858 -1.313 11.289 1.00 97.56 271 THR A N 1
ATOM 2128 C CA . THR A 1 271 ? -15.225 -0.138 12.088 1.00 97.56 271 THR A CA 1
ATOM 2129 C C . THR A 1 271 ? -13.968 0.607 12.557 1.00 97.56 271 THR A C 1
ATOM 2131 O O . THR A 1 271 ? -12.910 -0.017 12.688 1.00 97.56 271 THR A O 1
ATOM 2134 N N . PRO A 1 272 ? -14.053 1.905 12.906 1.00 97.69 272 PRO A N 1
ATOM 2135 C CA . PRO A 1 272 ? -12.889 2.655 13.381 1.00 97.69 272 PRO A CA 1
ATOM 2136 C C . PRO A 1 272 ? -12.188 2.011 14.584 1.00 97.69 272 PRO A C 1
ATOM 2138 O O . PRO A 1 272 ? -10.966 1.930 14.623 1.00 97.69 272 PRO A O 1
ATOM 2141 N N . ILE A 1 273 ? -12.942 1.451 15.534 1.00 98.19 273 ILE A N 1
ATOM 2142 C CA . ILE A 1 273 ? -12.368 0.756 16.698 1.00 98.19 273 ILE A CA 1
ATOM 2143 C C . ILE A 1 273 ? -11.540 -0.460 16.261 1.00 98.19 273 ILE A C 1
ATOM 2145 O O . ILE A 1 273 ? -10.453 -0.689 16.789 1.00 98.19 273 ILE A O 1
ATOM 2149 N N . GLN A 1 274 ? -12.029 -1.231 15.289 1.00 98.31 274 GLN A N 1
ATOM 2150 C CA . GLN A 1 274 ? -11.319 -2.402 14.769 1.00 98.31 274 GLN A CA 1
ATOM 2151 C C . GLN A 1 274 ? -10.047 -1.998 14.021 1.00 98.31 274 GLN A C 1
ATOM 2153 O O . GLN A 1 274 ? -9.020 -2.654 14.182 1.00 98.31 274 GLN A O 1
ATOM 2158 N N . ILE A 1 275 ? -10.092 -0.899 13.261 1.00 98.31 275 ILE A N 1
ATOM 2159 C CA . ILE A 1 275 ? -8.916 -0.341 12.580 1.00 98.31 275 ILE A CA 1
ATOM 2160 C C . ILE A 1 275 ? -7.882 0.124 13.603 1.00 98.31 275 ILE A C 1
ATOM 2162 O O . ILE A 1 275 ? -6.715 -0.228 13.479 1.00 98.31 275 ILE A O 1
ATOM 2166 N N . ALA A 1 276 ? -8.299 0.842 14.648 1.00 98.50 276 ALA A N 1
ATOM 2167 C CA . ALA A 1 276 ? -7.395 1.283 15.705 1.00 98.50 276 ALA A CA 1
ATOM 2168 C C . ALA A 1 276 ? -6.724 0.098 16.413 1.00 98.50 276 ALA A C 1
ATOM 2170 O O . ALA A 1 276 ? -5.508 0.093 16.577 1.00 98.50 276 ALA A O 1
ATOM 2171 N N . ARG A 1 277 ? -7.487 -0.942 16.779 1.00 98.44 277 ARG A N 1
ATOM 2172 C CA . ARG A 1 277 ? -6.927 -2.165 17.385 1.00 98.44 277 ARG A CA 1
ATOM 2173 C C . ARG A 1 277 ? -5.936 -2.864 16.456 1.00 98.44 277 ARG A C 1
ATOM 2175 O O . ARG A 1 277 ? -4.881 -3.294 16.910 1.00 98.44 277 ARG A O 1
ATOM 2182 N N . TYR A 1 278 ? -6.260 -2.948 15.169 1.00 98.19 278 TYR A N 1
ATOM 2183 C CA . TYR A 1 278 ? -5.380 -3.520 14.155 1.00 98.19 278 TYR A CA 1
ATOM 2184 C C . TYR A 1 278 ? -4.068 -2.738 14.020 1.00 98.19 278 TYR A C 1
ATOM 2186 O O . TYR A 1 278 ? -2.990 -3.323 14.101 1.00 98.19 278 TYR A O 1
ATOM 2194 N N . VAL A 1 279 ? -4.159 -1.417 13.868 1.00 97.81 279 VAL A N 1
ATOM 2195 C CA . VAL A 1 279 ? -3.012 -0.515 13.721 1.00 97.81 279 VAL A CA 1
ATOM 2196 C C . VAL A 1 279 ? -2.119 -0.545 14.965 1.00 97.81 279 VAL A C 1
ATOM 2198 O O . VAL A 1 279 ? -0.905 -0.672 14.835 1.00 97.81 279 VAL A O 1
ATOM 2201 N N . VAL A 1 280 ? -2.707 -0.507 16.165 1.00 98.12 280 VAL A N 1
ATOM 2202 C CA . VAL A 1 280 ? -1.970 -0.620 17.437 1.00 98.12 280 VAL A CA 1
ATOM 2203 C C . VAL A 1 280 ? -1.307 -1.988 17.579 1.00 98.12 280 VAL A C 1
ATOM 2205 O O . VAL A 1 280 ? -0.139 -2.061 17.949 1.00 98.12 280 VAL A O 1
ATOM 2208 N N . GLY A 1 281 ? -2.015 -3.065 17.235 1.00 97.38 281 GLY A N 1
ATOM 2209 C CA . GLY A 1 281 ? -1.482 -4.426 17.297 1.00 97.38 281 GLY A CA 1
ATOM 2210 C C . GLY A 1 281 ? -0.322 -4.692 16.333 1.00 97.38 281 GLY A C 1
ATOM 2211 O O . GLY A 1 281 ? 0.422 -5.645 16.539 1.00 97.38 281 GLY A O 1
ATOM 2212 N N . CYS A 1 282 ? -0.142 -3.863 15.299 1.00 96.62 282 CYS A N 1
ATOM 2213 C CA . CYS A 1 282 ? 0.964 -4.000 14.351 1.00 96.62 282 CYS A CA 1
ATOM 2214 C C . CYS A 1 282 ? 2.292 -3.416 14.851 1.00 96.62 282 CYS A C 1
ATOM 2216 O O . CYS A 1 282 ? 3.321 -3.702 14.233 1.00 96.62 282 CYS A O 1
ATOM 2218 N N . LEU A 1 283 ? 2.301 -2.634 15.942 1.00 95.81 283 LEU A N 1
ATOM 2219 C CA . LEU A 1 283 ? 3.541 -2.073 16.482 1.00 95.81 283 LEU A CA 1
ATOM 2220 C C . LEU A 1 283 ? 4.566 -3.178 16.807 1.00 95.81 283 LEU A C 1
ATOM 2222 O O . LEU A 1 283 ? 4.194 -4.227 17.335 1.00 95.81 283 LEU A O 1
ATOM 2226 N N . PRO A 1 284 ? 5.856 -2.958 16.489 1.00 95.25 284 PRO A N 1
ATOM 2227 C CA . PRO A 1 284 ? 6.458 -1.687 16.073 1.00 95.25 284 PRO A CA 1
ATOM 2228 C C . PRO A 1 284 ? 6.489 -1.453 14.548 1.00 95.25 284 PRO A C 1
ATOM 2230 O O . PRO A 1 284 ? 7.280 -0.644 14.076 1.00 95.25 284 PRO A O 1
ATOM 2233 N N . PHE A 1 285 ? 5.675 -2.151 13.755 1.00 95.25 285 PHE A N 1
ATOM 2234 C CA . PHE A 1 285 ? 5.640 -2.026 12.293 1.00 95.25 285 PHE A CA 1
ATOM 2235 C C . PHE A 1 285 ? 4.340 -1.375 11.804 1.00 95.25 285 PHE A C 1
ATOM 2237 O O . PHE A 1 285 ? 3.359 -1.238 12.541 1.00 95.25 285 PHE A O 1
ATOM 2244 N N . GLY A 1 286 ? 4.314 -0.989 10.530 1.00 94.56 286 GLY A N 1
ATOM 2245 C CA . GLY A 1 286 ? 3.088 -0.580 9.855 1.00 94.56 286 GLY A CA 1
ATOM 2246 C C . GLY A 1 286 ? 2.086 -1.728 9.642 1.00 94.56 286 GLY A C 1
ATOM 2247 O O . GLY A 1 286 ? 2.443 -2.913 9.714 1.00 94.56 286 GLY A O 1
ATOM 2248 N N . PRO A 1 287 ? 0.819 -1.391 9.348 1.00 95.56 287 PRO A N 1
ATOM 2249 C CA . PRO A 1 287 ? -0.227 -2.363 9.067 1.00 95.56 287 PRO A CA 1
ATOM 2250 C C . PRO A 1 287 ? 0.033 -3.072 7.734 1.00 95.56 287 PRO A C 1
ATOM 2252 O O . PRO A 1 287 ? 0.263 -2.433 6.712 1.00 95.56 287 PRO A O 1
ATOM 2255 N N . ASP A 1 288 ? -0.044 -4.402 7.743 1.00 95.19 288 ASP A N 1
ATOM 2256 C CA . ASP A 1 288 ? -0.002 -5.243 6.541 1.00 95.19 288 ASP A CA 1
ATOM 2257 C C . ASP A 1 288 ? -1.342 -5.962 6.343 1.00 95.19 288 ASP A C 1
ATOM 2259 O O . ASP A 1 288 ? -1.649 -6.954 7.017 1.00 95.19 288 ASP A O 1
ATOM 2263 N N . SER A 1 289 ? -2.199 -5.401 5.488 1.00 94.81 289 SER A N 1
ATOM 2264 C CA . SER A 1 289 ? -3.571 -5.891 5.298 1.00 94.81 289 SER A CA 1
ATOM 2265 C C . SER A 1 289 ? -3.609 -7.227 4.558 1.00 94.81 289 SER A C 1
ATOM 2267 O O . SER A 1 289 ? -4.496 -8.052 4.799 1.00 94.81 289 SER A O 1
ATOM 2269 N N . LEU A 1 290 ? -2.612 -7.489 3.710 1.00 93.81 290 LEU A N 1
ATOM 2270 C CA . LEU A 1 290 ? -2.474 -8.764 3.021 1.00 93.81 290 LEU A CA 1
ATOM 2271 C C . LEU A 1 290 ? -2.080 -9.863 4.006 1.00 93.81 290 LEU A C 1
ATOM 2273 O O . LEU A 1 290 ? -2.729 -10.907 4.024 1.00 93.81 290 LEU A O 1
ATOM 2277 N N . LEU A 1 291 ? -1.085 -9.644 4.870 1.00 94.62 291 LEU A N 1
ATOM 2278 C CA . LEU A 1 291 ? -0.735 -10.627 5.903 1.00 94.62 291 LEU A CA 1
ATOM 2279 C C . LEU A 1 291 ? -1.885 -10.871 6.886 1.00 94.62 291 LEU A C 1
ATOM 2281 O O . LEU A 1 291 ? -2.163 -12.029 7.201 1.00 94.62 291 LEU A O 1
ATOM 2285 N N . LEU A 1 292 ? -2.609 -9.823 7.295 1.00 96.56 292 LEU A N 1
ATOM 2286 C CA . LEU A 1 292 ? -3.798 -9.961 8.142 1.00 96.56 292 LEU A CA 1
ATOM 2287 C C . LEU A 1 292 ? -4.854 -10.867 7.486 1.00 96.56 292 LEU A C 1
ATOM 2289 O O . LEU A 1 292 ? -5.323 -11.832 8.092 1.00 96.56 292 LEU A O 1
ATOM 2293 N N . THR A 1 293 ? -5.214 -10.585 6.231 1.00 97.19 293 THR A N 1
ATOM 2294 C CA . THR A 1 293 ? -6.234 -11.366 5.511 1.00 97.19 293 THR A CA 1
ATOM 2295 C C . THR A 1 293 ? -5.754 -12.771 5.146 1.00 97.19 293 THR A C 1
ATOM 2297 O O . THR A 1 293 ? -6.567 -13.693 5.099 1.00 97.19 293 THR A O 1
ATOM 2300 N N . ASN A 1 294 ? -4.451 -12.978 4.938 1.00 96.75 294 ASN A N 1
ATOM 2301 C CA . ASN A 1 294 ? -3.855 -14.304 4.764 1.00 96.75 294 ASN A CA 1
ATOM 2302 C C . ASN A 1 294 ? -3.888 -15.128 6.054 1.00 96.75 294 ASN A C 1
ATOM 2304 O O . ASN A 1 294 ? -4.182 -16.321 6.000 1.00 96.75 294 ASN A O 1
ATOM 2308 N N . CYS A 1 295 ? -3.640 -14.501 7.206 1.00 97.38 295 CYS A N 1
ATOM 2309 C CA . CYS A 1 295 ? -3.779 -15.152 8.505 1.00 97.38 295 CYS A CA 1
ATOM 2310 C C . CYS A 1 295 ? -5.234 -15.585 8.747 1.00 97.38 295 CYS A C 1
ATOM 2312 O O . CYS A 1 295 ? -5.482 -16.744 9.081 1.00 97.38 295 CYS A O 1
ATOM 2314 N N . LEU A 1 296 ? -6.198 -14.698 8.470 1.00 98.00 296 LEU A N 1
ATOM 2315 C CA . LEU A 1 296 ? -7.626 -15.017 8.555 1.00 98.00 296 LEU A CA 1
ATOM 2316 C C . LEU A 1 296 ? -8.003 -16.171 7.610 1.00 98.00 296 LEU A C 1
ATOM 2318 O O . LEU A 1 296 ? -8.677 -17.113 8.015 1.00 98.00 296 LEU A O 1
ATOM 2322 N N . ALA A 1 297 ? -7.516 -16.139 6.367 1.00 98.06 297 ALA A N 1
ATOM 2323 C CA . ALA A 1 297 ? -7.742 -17.197 5.385 1.00 98.06 297 ALA A CA 1
ATOM 2324 C C . ALA A 1 297 ? -7.219 -18.561 5.854 1.00 98.06 297 ALA A C 1
ATOM 2326 O O . ALA A 1 297 ? -7.918 -19.563 5.703 1.00 98.06 297 ALA A O 1
ATOM 2327 N N . ALA A 1 298 ? -6.032 -18.598 6.464 1.00 97.81 298 ALA A N 1
ATOM 2328 C CA . ALA A 1 298 ? -5.472 -19.824 7.021 1.00 97.81 298 ALA A CA 1
ATOM 2329 C C . ALA A 1 298 ? -6.338 -20.383 8.166 1.00 97.81 298 ALA A C 1
ATOM 2331 O O . ALA A 1 298 ? -6.588 -21.587 8.205 1.00 97.81 298 ALA A O 1
ATOM 2332 N N . GLN A 1 299 ? -6.855 -19.521 9.053 1.00 97.94 299 GLN A N 1
ATOM 2333 C CA . GLN A 1 299 ? -7.768 -19.926 10.135 1.00 97.94 299 GLN A CA 1
ATOM 2334 C C . GLN A 1 299 ? -9.109 -20.463 9.609 1.00 97.94 299 GLN A C 1
ATOM 2336 O O . GLN A 1 299 ? -9.707 -21.338 10.231 1.00 97.94 299 GLN A O 1
ATOM 2341 N N . SER A 1 300 ? -9.575 -19.964 8.460 1.00 98.06 300 SER A N 1
ATOM 2342 C CA . SER A 1 300 ? -10.833 -20.384 7.824 1.00 98.06 300 SER A CA 1
ATOM 2343 C C . SER A 1 300 ? -10.689 -21.541 6.825 1.00 98.06 300 SER A C 1
ATOM 2345 O O . SER A 1 300 ? -11.685 -21.943 6.228 1.00 98.06 300 SER A O 1
ATOM 2347 N N . GLY A 1 301 ? -9.481 -22.081 6.620 1.00 97.75 301 GLY A N 1
ATOM 2348 C CA . GLY A 1 301 ? -9.242 -23.161 5.654 1.00 97.75 301 GLY A CA 1
ATOM 2349 C C . GLY A 1 301 ? -9.424 -22.745 4.187 1.00 97.75 301 GLY A C 1
ATOM 2350 O O . GLY A 1 301 ? -9.780 -23.574 3.352 1.00 97.75 301 GLY A O 1
ATOM 2351 N N . GLU A 1 302 ? -9.219 -21.465 3.866 1.00 97.69 302 GLU A N 1
ATOM 2352 C CA . GLU A 1 302 ? -9.274 -20.955 2.490 1.00 97.69 302 GLU A CA 1
ATOM 2353 C C . GLU A 1 302 ? -8.014 -21.340 1.689 1.00 97.69 302 GLU A C 1
ATOM 2355 O O . GLU A 1 302 ? -6.952 -21.579 2.274 1.00 97.69 302 GLU A O 1
ATOM 2360 N N . PRO A 1 303 ? -8.082 -21.343 0.343 1.00 97.06 303 PRO A N 1
ATOM 2361 C CA . PRO A 1 303 ? -6.934 -21.664 -0.494 1.00 97.06 303 PRO A CA 1
ATOM 2362 C C . PRO A 1 303 ? -5.717 -20.758 -0.230 1.00 97.06 303 PRO A C 1
ATOM 2364 O O . PRO A 1 303 ? -5.869 -19.538 -0.002 1.00 97.06 303 PRO A O 1
ATOM 2367 N N . PRO A 1 304 ? -4.498 -21.326 -0.312 1.00 96.81 304 PRO A N 1
ATOM 2368 C CA . PRO A 1 304 ? -3.265 -20.567 -0.184 1.00 96.81 304 PRO A CA 1
ATOM 2369 C C . PRO A 1 304 ? -3.117 -19.565 -1.340 1.00 96.81 304 PRO A C 1
ATOM 2371 O O . PRO A 1 304 ? -3.781 -19.652 -2.378 1.00 96.81 304 PRO A O 1
ATOM 2374 N N . ILE A 1 305 ? -2.256 -18.565 -1.147 1.00 96.06 305 ILE A N 1
ATOM 2375 C CA . ILE A 1 305 ? -2.091 -17.447 -2.090 1.00 96.06 305 ILE A CA 1
ATOM 2376 C C . ILE A 1 305 ? -1.673 -17.960 -3.470 1.00 96.06 305 ILE A C 1
ATOM 2378 O O . ILE A 1 305 ? -2.191 -17.502 -4.485 1.00 96.06 305 ILE A O 1
ATOM 2382 N N . GLU A 1 306 ? -0.776 -18.941 -3.516 1.00 96.88 306 GLU A N 1
ATOM 2383 C CA . GLU A 1 306 ? -0.217 -19.509 -4.741 1.00 96.88 306 GLU A CA 1
ATOM 2384 C C . GLU A 1 306 ? -1.295 -20.142 -5.625 1.00 96.88 306 GLU A C 1
ATOM 2386 O O . GLU A 1 306 ? -1.199 -20.085 -6.852 1.00 96.88 306 GLU A O 1
ATOM 2391 N N . GLU A 1 307 ? -2.320 -20.738 -5.014 1.00 97.31 307 GLU A N 1
ATOM 2392 C CA . GLU A 1 307 ? -3.466 -21.287 -5.737 1.00 97.31 307 GLU A CA 1
ATOM 2393 C C . GLU A 1 307 ? -4.356 -20.171 -6.286 1.00 97.31 307 GLU A C 1
ATOM 2395 O O . GLU A 1 307 ? -4.749 -20.217 -7.454 1.00 97.31 307 GLU A O 1
ATOM 2400 N N . LEU A 1 308 ? -4.622 -19.130 -5.491 1.00 95.94 308 LEU A N 1
ATOM 2401 C CA . LEU A 1 308 ? -5.439 -17.993 -5.924 1.00 95.94 308 LEU A CA 1
ATOM 2402 C C . LEU A 1 308 ? -4.777 -17.172 -7.037 1.00 95.94 308 LEU A C 1
ATOM 2404 O O . LEU A 1 308 ? -5.470 -16.755 -7.962 1.00 95.94 308 LEU A O 1
ATOM 2408 N N . LEU A 1 309 ? -3.454 -16.990 -6.989 1.00 95.69 309 LEU A N 1
ATOM 2409 C CA . LEU A 1 309 ? -2.683 -16.307 -8.035 1.00 95.69 309 LEU A CA 1
ATOM 2410 C C . LEU A 1 309 ? -2.695 -17.076 -9.368 1.00 95.69 309 LEU A C 1
ATOM 2412 O O . LEU A 1 309 ? -2.567 -16.474 -10.431 1.00 95.69 309 LEU A O 1
ATOM 2416 N N . LYS A 1 310 ? -2.834 -18.407 -9.326 1.00 96.12 310 LYS A N 1
ATOM 2417 C CA . LYS A 1 310 ? -2.916 -19.267 -10.522 1.00 96.12 310 LYS A CA 1
ATOM 2418 C C . LYS A 1 310 ? -4.347 -19.472 -11.013 1.00 96.12 310 LYS A C 1
ATOM 2420 O O . LYS A 1 310 ? -4.544 -19.952 -12.132 1.00 96.12 310 LYS A O 1
ATOM 2425 N N . ALA A 1 311 ? -5.343 -19.160 -10.187 1.00 93.56 311 ALA A N 1
ATOM 2426 C CA . ALA A 1 311 ? -6.737 -19.332 -10.547 1.00 93.56 311 ALA A CA 1
ATOM 2427 C C . ALA A 1 311 ? -7.080 -18.434 -11.742 1.00 93.56 311 ALA A C 1
ATOM 2429 O O . ALA A 1 311 ? -6.796 -17.237 -11.755 1.00 93.56 311 ALA A O 1
ATOM 2430 N N . LYS A 1 312 ? -7.710 -19.020 -12.766 1.00 87.06 312 LYS A N 1
ATOM 2431 C CA . LYS A 1 312 ? -8.168 -18.248 -13.922 1.00 87.06 312 LYS A CA 1
ATOM 2432 C C . LYS A 1 312 ? -9.192 -17.218 -13.458 1.00 87.06 312 LYS A C 1
ATOM 2434 O O . LYS A 1 312 ? -10.086 -17.545 -12.673 1.00 87.06 312 LYS A O 1
ATOM 2439 N N . ARG A 1 313 ? -9.087 -15.996 -13.989 1.00 80.44 313 ARG A N 1
ATOM 2440 C CA . ARG A 1 313 ? -10.148 -14.998 -13.849 1.00 80.44 313 ARG A CA 1
ATOM 2441 C C . ARG A 1 313 ? -11.453 -15.649 -14.326 1.00 80.44 313 ARG A C 1
ATOM 2443 O O . ARG A 1 313 ? -11.435 -16.253 -15.406 1.00 80.44 313 ARG A O 1
ATOM 2450 N N . PRO A 1 314 ? -12.547 -15.584 -13.547 1.00 75.44 314 PRO A N 1
ATOM 2451 C CA . PRO A 1 314 ? -13.848 -15.997 -14.045 1.00 75.44 314 PRO A CA 1
ATOM 2452 C C . PRO A 1 314 ? -14.063 -15.238 -15.347 1.00 75.44 314 PRO A C 1
ATOM 2454 O O . PRO A 1 314 ? -13.958 -14.012 -15.360 1.00 75.44 314 PRO A O 1
ATOM 2457 N N . VAL A 1 315 ? -14.240 -15.956 -16.457 1.00 73.69 315 VAL A N 1
ATOM 2458 C CA . VAL A 1 315 ? -14.602 -15.301 -17.710 1.00 73.69 315 VAL A CA 1
ATOM 2459 C C . VAL A 1 315 ? -15.966 -14.713 -17.428 1.00 73.69 315 VAL A C 1
ATOM 2461 O O . VAL A 1 315 ? -16.933 -15.463 -17.306 1.00 73.69 315 VAL A O 1
ATOM 2464 N N . THR A 1 316 ? -16.017 -13.400 -17.221 1.00 61.03 316 THR A N 1
ATOM 2465 C CA . THR A 1 316 ? -17.270 -12.680 -17.106 1.00 61.03 316 THR A CA 1
ATOM 2466 C C . THR A 1 316 ? -17.998 -12.968 -18.403 1.00 61.03 316 THR A C 1
ATOM 2468 O O . THR A 1 316 ? -17.573 -12.505 -19.464 1.00 61.03 316 THR A O 1
ATOM 2471 N N . ALA A 1 317 ? -18.997 -13.853 -18.349 1.00 54.34 317 ALA A N 1
ATOM 2472 C CA . ALA A 1 317 ? -19.858 -14.089 -19.488 1.00 54.34 317 ALA A CA 1
ATOM 2473 C C . ALA A 1 317 ? -20.349 -12.704 -19.895 1.00 54.34 317 ALA A C 1
ATOM 2475 O O . ALA A 1 317 ? -20.833 -11.958 -19.041 1.00 54.34 317 ALA A O 1
ATOM 2476 N N . ALA A 1 318 ? -20.081 -12.318 -21.146 1.00 56.03 318 ALA A N 1
ATOM 2477 C CA . ALA A 1 318 ? -20.502 -11.024 -21.655 1.00 56.03 318 ALA A CA 1
ATOM 2478 C C . ALA A 1 318 ? -21.966 -10.831 -21.246 1.00 56.03 318 ALA A C 1
ATOM 2480 O O . ALA A 1 318 ? -22.723 -11.795 -21.372 1.00 56.03 318 ALA A O 1
ATOM 2481 N N . PRO A 1 319 ? -22.339 -9.671 -20.678 1.00 55.28 319 PRO A N 1
ATOM 2482 C CA . PRO A 1 319 ? -23.661 -9.485 -20.111 1.00 55.28 319 PRO A CA 1
ATOM 2483 C C . PRO A 1 319 ? -24.704 -9.773 -21.190 1.00 55.28 319 PRO A C 1
ATOM 2485 O O . PRO A 1 319 ? -24.923 -8.957 -22.085 1.00 55.28 319 PRO A O 1
ATOM 2488 N N . ASP A 1 320 ? -25.317 -10.955 -21.109 1.00 56.50 320 ASP A N 1
ATOM 2489 C CA . ASP A 1 320 ? -26.496 -11.293 -21.884 1.00 56.50 320 ASP A CA 1
ATOM 2490 C C . ASP A 1 320 ? -27.560 -10.282 -21.460 1.00 56.50 320 ASP A C 1
ATOM 2492 O O . ASP A 1 320 ? -27.945 -10.176 -20.293 1.00 56.50 320 ASP A O 1
ATOM 2496 N N . SER A 1 321 ? -27.946 -9.446 -22.414 1.00 49.69 321 SER A N 1
ATOM 2497 C CA . SER A 1 321 ? -28.628 -8.164 -22.253 1.00 49.69 321 SER A CA 1
ATOM 2498 C C . SER A 1 321 ? -30.092 -8.266 -21.788 1.00 49.69 321 SER A C 1
ATOM 2500 O O . SER A 1 321 ? -30.959 -7.642 -22.397 1.00 49.69 321 SER A O 1
ATOM 2502 N N . GLY A 1 322 ? -30.414 -9.061 -20.758 1.00 51.16 322 GLY A N 1
ATOM 2503 C CA . GLY A 1 322 ? -31.796 -9.519 -20.562 1.00 51.16 322 GLY A CA 1
ATOM 2504 C C . GLY A 1 322 ? -32.348 -9.728 -19.152 1.00 51.16 322 GLY A C 1
ATOM 2505 O O . GLY A 1 322 ? -33.493 -10.157 -19.070 1.00 51.16 322 GLY A O 1
ATOM 2506 N N . SER A 1 323 ? -31.639 -9.452 -18.051 1.00 46.16 323 SER A N 1
ATOM 2507 C CA . SER A 1 323 ? -32.227 -9.671 -16.713 1.00 46.16 323 SER A CA 1
ATOM 2508 C C . SER A 1 323 ? -31.749 -8.660 -15.675 1.00 46.16 323 SER A C 1
ATOM 2510 O O . SER A 1 323 ? -30.688 -8.805 -15.072 1.00 46.16 323 SER A O 1
ATOM 2512 N N . ALA A 1 324 ? -32.562 -7.627 -15.465 1.00 49.75 324 ALA A N 1
ATOM 2513 C CA . ALA A 1 324 ? -32.380 -6.607 -14.445 1.00 49.75 324 ALA A CA 1
ATOM 2514 C C . ALA A 1 324 ? -33.243 -6.930 -13.219 1.00 49.75 324 ALA A C 1
ATOM 2516 O O . ALA A 1 324 ? -34.292 -6.327 -13.069 1.00 49.75 324 ALA A O 1
ATOM 2517 N N . ASP A 1 325 ? -32.838 -7.883 -12.378 1.00 44.25 325 ASP A N 1
ATOM 2518 C CA . ASP A 1 325 ? -33.231 -7.875 -10.958 1.00 44.25 325 ASP A CA 1
ATOM 2519 C C . ASP A 1 325 ? -32.547 -9.002 -10.181 1.00 44.25 325 ASP A C 1
ATOM 2521 O O . ASP A 1 325 ? -33.042 -10.119 -10.141 1.00 44.25 325 ASP A O 1
ATOM 2525 N N . THR A 1 326 ? -31.366 -8.696 -9.637 1.00 37.44 326 THR A N 1
ATOM 2526 C CA . THR A 1 326 ? -30.775 -9.197 -8.375 1.00 37.44 326 THR A CA 1
ATOM 2527 C C . THR A 1 326 ? -29.291 -8.839 -8.398 1.00 37.44 326 THR A C 1
ATOM 2529 O O . THR A 1 326 ? -28.430 -9.661 -8.706 1.00 37.44 326 THR A O 1
ATOM 2532 N N . ARG A 1 327 ? -28.974 -7.567 -8.123 1.00 37.16 327 ARG A N 1
ATOM 2533 C CA . ARG A 1 327 ? -27.604 -7.161 -7.790 1.00 37.16 327 ARG A CA 1
ATOM 2534 C C . ARG A 1 327 ? -27.346 -7.552 -6.340 1.00 37.16 327 ARG A C 1
ATOM 2536 O O . ARG A 1 327 ? -27.689 -6.807 -5.428 1.00 37.16 327 ARG A O 1
ATOM 2543 N N . ASP A 1 328 ? -26.766 -8.727 -6.146 1.00 36.62 328 ASP A N 1
ATOM 2544 C CA . ASP A 1 328 ? -26.117 -9.067 -4.884 1.00 36.62 328 ASP A CA 1
ATOM 2545 C C . ASP A 1 328 ? -24.959 -8.057 -4.652 1.00 36.62 328 ASP A C 1
ATOM 2547 O O . ASP A 1 328 ? -24.187 -7.812 -5.588 1.00 36.62 328 ASP A O 1
ATOM 2551 N N . PRO A 1 329 ? -24.822 -7.400 -3.479 1.00 43.59 329 PRO A N 1
ATOM 2552 C CA . PRO A 1 329 ? -23.926 -6.250 -3.295 1.00 43.59 329 PRO A CA 1
ATOM 2553 C C . PRO A 1 329 ? -22.438 -6.604 -3.264 1.00 43.59 329 PRO A C 1
ATOM 2555 O O . PRO A 1 329 ? -21.592 -5.714 -3.173 1.00 43.59 329 PRO A O 1
ATOM 2558 N N . LEU A 1 330 ? -22.088 -7.886 -3.327 1.00 42.00 330 LEU A N 1
ATOM 2559 C CA . LEU A 1 330 ? -20.706 -8.357 -3.286 1.00 42.00 330 LEU A CA 1
ATOM 2560 C C . LEU A 1 330 ? -20.141 -8.487 -4.714 1.00 42.00 330 LEU A C 1
ATOM 2562 O O . LEU A 1 330 ? -19.650 -9.532 -5.123 1.00 42.00 330 LEU A O 1
ATOM 2566 N N . LEU A 1 331 ? -20.280 -7.376 -5.451 1.00 53.88 331 LEU A N 1
ATOM 2567 C CA . LEU A 1 331 ? -19.638 -6.958 -6.706 1.00 53.88 331 LEU A CA 1
ATOM 2568 C C . LEU A 1 331 ? -19.145 -8.098 -7.623 1.00 53.88 331 LEU A C 1
ATOM 2570 O O . LEU A 1 331 ? -17.936 -8.324 -7.706 1.00 53.88 331 LEU A O 1
ATOM 2574 N N . PRO A 1 332 ? -20.038 -8.761 -8.384 1.00 44.16 332 PRO A N 1
ATOM 2575 C CA . PRO A 1 332 ? -19.613 -9.743 -9.379 1.00 44.16 332 PRO A CA 1
ATOM 2576 C C . PRO A 1 332 ? -18.808 -9.115 -10.530 1.00 44.16 332 PRO A C 1
ATOM 2578 O O . PRO A 1 332 ? -17.934 -9.775 -11.076 1.00 44.16 332 PRO A O 1
ATOM 2581 N N . ASP A 1 333 ? -19.036 -7.833 -10.850 1.00 51.19 333 ASP A N 1
ATOM 2582 C CA . ASP A 1 333 ? -18.601 -7.253 -12.134 1.00 51.19 333 ASP A CA 1
ATOM 2583 C C . ASP A 1 333 ? -18.089 -5.809 -12.066 1.00 51.19 333 ASP A C 1
ATOM 2585 O O . ASP A 1 333 ? -18.010 -5.121 -13.085 1.00 51.19 333 ASP A O 1
ATOM 2589 N N . CYS A 1 334 ? -17.752 -5.294 -10.884 1.00 45.84 334 CYS A N 1
ATOM 2590 C CA . CYS A 1 334 ? -17.220 -3.937 -10.827 1.00 45.84 334 CYS A CA 1
ATOM 2591 C C . CYS A 1 334 ? -15.754 -3.940 -11.237 1.00 45.84 334 CYS A C 1
ATOM 2593 O O . CYS A 1 334 ? -14.909 -4.530 -10.565 1.00 45.84 334 CYS A O 1
ATOM 2595 N N . ASP A 1 335 ? -15.477 -3.256 -12.349 1.00 59.28 335 ASP A N 1
ATOM 2596 C CA . ASP A 1 335 ? -14.157 -2.731 -12.652 1.00 59.28 335 ASP A CA 1
ATOM 2597 C C . ASP A 1 335 ? -13.681 -2.018 -11.388 1.00 59.28 335 ASP A C 1
ATOM 2599 O O . ASP A 1 335 ? -14.178 -0.951 -11.023 1.00 59.28 335 ASP A O 1
ATOM 2603 N N . TRP A 1 336 ? -12.790 -2.664 -10.645 1.00 62.00 336 TRP A N 1
ATOM 2604 C CA . TRP A 1 336 ? -12.281 -2.172 -9.371 1.00 62.00 336 TRP A CA 1
ATOM 2605 C C . TRP A 1 336 ? -11.662 -0.771 -9.544 1.00 62.00 336 TRP A C 1
ATOM 2607 O O . TRP A 1 336 ? -11.608 -0.007 -8.585 1.00 62.00 336 TRP A O 1
ATOM 2617 N N . ARG A 1 337 ? -11.320 -0.385 -10.787 1.00 56.56 337 ARG A N 1
ATOM 2618 C CA . ARG A 1 337 ? -10.970 0.982 -11.197 1.00 56.56 337 ARG A CA 1
ATOM 2619 C C . ARG A 1 337 ? -12.106 1.986 -10.965 1.00 56.56 337 ARG A C 1
ATOM 2621 O O . ARG A 1 337 ? -11.873 3.029 -10.369 1.00 56.56 337 ARG A O 1
ATOM 2628 N N . GLN A 1 338 ? -13.345 1.662 -11.338 1.00 55.91 338 GLN A N 1
ATOM 2629 C CA . GLN A 1 338 ? -14.523 2.479 -11.001 1.00 55.91 338 GLN A CA 1
ATOM 2630 C C . GLN A 1 338 ? -14.846 2.409 -9.503 1.00 55.91 338 GLN A C 1
ATOM 2632 O O . GLN A 1 338 ? -15.245 3.401 -8.893 1.00 55.91 338 GLN A O 1
ATOM 2637 N N . GLY A 1 339 ? -14.625 1.238 -8.897 1.00 56.91 339 GLY A N 1
ATOM 2638 C CA . GLY A 1 339 ? -14.787 1.021 -7.460 1.00 56.91 339 GLY A CA 1
ATOM 2639 C C . GLY A 1 339 ? -13.815 1.821 -6.587 1.00 56.91 339 GLY A C 1
ATOM 2640 O O . GLY A 1 339 ? -14.082 1.962 -5.400 1.00 56.91 339 GLY A O 1
ATOM 2641 N N . LEU A 1 340 ? -12.727 2.348 -7.157 1.00 55.69 340 LEU A N 1
ATOM 2642 C CA . LEU A 1 340 ? -11.742 3.220 -6.510 1.00 55.69 340 LEU A CA 1
ATOM 2643 C C . LEU A 1 340 ? -12.059 4.703 -6.640 1.00 55.69 340 LE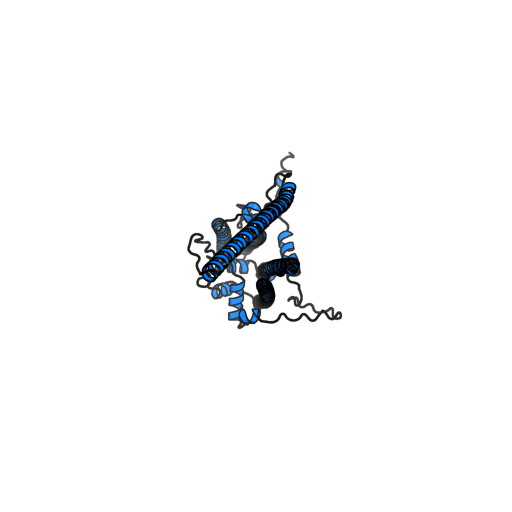U A C 1
ATOM 2645 O O . LEU A 1 340 ? -11.826 5.452 -5.692 1.00 55.69 340 LEU A O 1
ATOM 2649 N N . GLU A 1 341 ? -12.601 5.126 -7.785 1.00 54.84 341 GLU A N 1
ATOM 2650 C CA . GLU A 1 341 ? -12.962 6.529 -7.989 1.00 54.84 341 GLU A CA 1
ATOM 2651 C C . GLU A 1 341 ? -13.925 7.010 -6.905 1.00 54.84 341 GLU A C 1
ATOM 2653 O O . GLU A 1 341 ? -13.826 8.149 -6.466 1.00 54.84 341 GLU A O 1
ATOM 2658 N N . GLN A 1 342 ? -14.841 6.157 -6.437 1.00 54.88 342 GLN A N 1
ATOM 2659 C CA . GLN A 1 342 ? -15.831 6.563 -5.446 1.00 54.88 342 GLN A CA 1
ATOM 2660 C C . GLN A 1 342 ? -15.260 6.683 -4.019 1.00 54.88 342 GLN A C 1
ATOM 2662 O O . GLN A 1 342 ? -15.483 7.729 -3.423 1.00 54.88 342 GLN A O 1
ATOM 2667 N N . PRO A 1 343 ? -14.521 5.712 -3.443 1.00 54.94 343 PRO A N 1
ATOM 2668 C CA . PRO A 1 343 ? -13.839 5.890 -2.160 1.00 54.94 343 PRO A CA 1
ATOM 2669 C C . PRO A 1 343 ? -12.844 7.048 -2.165 1.00 54.94 343 PRO A C 1
ATOM 2671 O O . PRO A 1 343 ? -12.845 7.822 -1.216 1.00 54.94 343 PRO A O 1
ATOM 2674 N N . LEU A 1 344 ? -12.063 7.216 -3.240 1.00 53.50 344 LEU A N 1
ATOM 2675 C CA . LEU A 1 344 ? -11.144 8.349 -3.373 1.00 53.50 344 LEU A CA 1
ATOM 2676 C C . LEU A 1 344 ? -11.914 9.667 -3.450 1.00 53.50 344 LEU A C 1
ATOM 2678 O O . LEU A 1 344 ? -11.627 10.583 -2.691 1.00 53.50 344 LEU A O 1
ATOM 2682 N N . ARG A 1 345 ? -12.967 9.762 -4.274 1.00 58.78 345 ARG A N 1
ATOM 2683 C CA . ARG A 1 345 ? -13.831 10.953 -4.288 1.00 58.78 345 ARG A CA 1
ATOM 2684 C C . ARG A 1 345 ? -14.519 11.185 -2.952 1.00 58.78 345 ARG A C 1
ATOM 2686 O O . ARG A 1 345 ? -14.685 12.332 -2.601 1.00 58.78 345 ARG A O 1
ATOM 2693 N N . VAL A 1 346 ? -14.929 10.159 -2.211 1.00 61.31 346 VAL A N 1
ATOM 2694 C CA . VAL A 1 346 ? -15.550 10.325 -0.885 1.00 61.31 346 VAL A CA 1
ATOM 2695 C C . VAL A 1 346 ? -14.530 10.816 0.138 1.00 61.31 346 VAL A C 1
ATOM 2697 O O . VAL A 1 346 ? -14.873 11.668 0.948 1.00 61.31 346 VAL A O 1
ATOM 2700 N N . LEU A 1 347 ? -13.289 10.330 0.081 1.00 57.09 347 LEU A N 1
ATOM 2701 C CA . LEU A 1 347 ? -12.193 10.830 0.911 1.00 57.09 347 LEU A CA 1
ATOM 2702 C C . LEU A 1 347 ? -11.848 12.285 0.554 1.00 57.09 347 LEU A C 1
ATOM 2704 O O . LEU A 1 347 ? -11.788 13.127 1.441 1.00 57.09 347 LEU A O 1
ATOM 2708 N N . HIS A 1 348 ? -11.713 12.613 -0.734 1.00 55.53 348 HIS A N 1
ATOM 2709 C CA . HIS A 1 348 ? -11.374 13.969 -1.186 1.00 55.53 348 HIS A CA 1
ATOM 2710 C C . HIS A 1 348 ? -12.546 14.966 -1.130 1.00 55.53 348 HIS A C 1
ATOM 2712 O O . HIS A 1 348 ? -12.320 16.164 -0.993 1.00 55.53 348 HIS A O 1
ATOM 2718 N N . ALA A 1 349 ? -13.791 14.500 -1.251 1.00 51.78 349 ALA A N 1
ATOM 2719 C CA . ALA A 1 349 ? -15.005 15.317 -1.168 1.00 51.78 349 ALA A CA 1
ATOM 2720 C C . ALA A 1 349 ? -15.618 15.319 0.236 1.00 51.78 349 ALA A C 1
ATOM 2722 O O . ALA A 1 349 ? -16.708 15.871 0.418 1.00 51.78 349 ALA A O 1
ATOM 2723 N N . TRP A 1 350 ? -14.954 14.712 1.227 1.00 49.66 350 TRP A N 1
ATOM 2724 C CA . TRP A 1 350 ? -15.363 14.883 2.611 1.00 49.66 350 TRP A CA 1
ATOM 2725 C C . TRP A 1 350 ? -15.291 16.379 2.930 1.00 49.66 350 TRP A C 1
ATOM 2727 O O . TRP A 1 350 ? -14.269 17.002 2.629 1.00 49.66 350 TRP A O 1
ATOM 2737 N N . PRO A 1 351 ? -16.360 16.993 3.469 1.00 45.59 351 PRO A N 1
ATOM 2738 C CA . PRO A 1 351 ? -16.350 18.416 3.749 1.00 45.59 351 PRO A CA 1
ATOM 2739 C C . PRO A 1 351 ? -15.175 18.713 4.676 1.00 45.59 351 PRO A C 1
ATOM 2741 O O . PRO A 1 351 ? -15.158 18.269 5.826 1.00 45.59 351 PRO A O 1
ATOM 2744 N N . LYS A 1 352 ? -14.183 19.448 4.157 1.00 53.44 352 LYS A N 1
ATOM 2745 C CA . LYS A 1 352 ? -13.222 20.155 4.998 1.00 53.44 352 LYS A CA 1
ATOM 2746 C C . LYS A 1 352 ? -14.095 21.016 5.905 1.00 53.44 352 LYS A C 1
ATOM 2748 O O . LYS A 1 352 ? -14.880 21.812 5.388 1.00 53.44 352 LYS A O 1
ATOM 2753 N N . GLU A 1 353 ? -14.068 20.767 7.217 1.00 50.41 353 GLU A N 1
ATOM 2754 C CA . GLU A 1 353 ? -14.787 21.621 8.168 1.00 50.41 353 GLU A CA 1
ATOM 2755 C C . GLU A 1 353 ? -14.478 23.072 7.794 1.00 50.41 353 GLU A C 1
ATOM 2757 O O . GLU A 1 353 ? -13.301 23.352 7.531 1.00 50.41 353 GLU A O 1
ATOM 2762 N N . PRO A 1 354 ? -15.491 23.955 7.692 1.00 49.84 354 PRO A N 1
ATOM 2763 C CA . PRO A 1 354 ? -15.252 25.346 7.348 1.00 49.84 354 PRO A CA 1
ATOM 2764 C C . PRO A 1 354 ? -14.172 25.856 8.296 1.00 49.84 354 PRO A C 1
ATOM 2766 O O . PRO A 1 354 ? -14.365 25.880 9.515 1.00 49.84 354 PRO A O 1
ATOM 2769 N N . GLN A 1 355 ? -12.994 26.154 7.738 1.00 48.72 355 GLN A N 1
ATOM 2770 C CA . GLN A 1 355 ? -11.938 26.806 8.492 1.00 48.72 355 GLN A CA 1
ATOM 2771 C C . GLN A 1 355 ? -12.584 28.062 9.072 1.00 48.72 355 GLN A C 1
ATOM 2773 O O . GLN A 1 355 ? -13.332 28.736 8.367 1.00 48.72 355 GLN A O 1
ATOM 2778 N N . GLN A 1 356 ? -12.407 28.295 10.373 1.00 49.94 356 GLN A N 1
ATOM 2779 C CA . GLN A 1 356 ? -13.053 29.368 11.137 1.00 49.94 356 GLN A CA 1
ATOM 2780 C C . GLN A 1 356 ? -12.589 30.772 10.685 1.00 49.94 356 GLN A C 1
ATOM 2782 O O . GLN A 1 356 ? -12.181 31.579 11.511 1.00 49.94 356 GLN A O 1
ATOM 2787 N N . GLU A 1 357 ? -12.642 31.091 9.393 1.00 52.53 357 GLU A N 1
ATOM 2788 C CA . GLU A 1 357 ? -12.417 32.437 8.864 1.00 52.53 357 GLU A CA 1
ATOM 2789 C C . GLU A 1 357 ? -13.577 33.382 9.228 1.00 52.53 357 GLU A C 1
ATOM 2791 O O . GLU A 1 357 ? -13.380 34.587 9.322 1.00 52.53 357 GLU A O 1
ATOM 2796 N N . GLU A 1 358 ? -14.764 32.867 9.573 1.00 52.00 358 GLU A N 1
ATOM 2797 C CA . GLU A 1 358 ? -15.900 33.710 9.990 1.00 52.00 358 GLU A CA 1
ATOM 2798 C C . GLU A 1 358 ? -15.820 34.219 11.446 1.00 52.00 358 GLU A C 1
ATOM 2800 O O . GLU A 1 358 ? -16.670 35.003 11.876 1.00 52.00 358 GLU A O 1
ATOM 2805 N N . ALA A 1 359 ? -14.811 33.822 12.233 1.00 54.25 359 ALA A N 1
ATOM 2806 C CA . ALA A 1 359 ? -14.689 34.285 13.619 1.00 54.25 359 ALA A CA 1
ATOM 2807 C C . ALA A 1 359 ? -14.018 35.667 13.760 1.00 54.25 359 ALA A C 1
ATOM 2809 O O . ALA A 1 359 ? -14.213 36.320 14.788 1.00 54.25 359 ALA A O 1
ATOM 2810 N N . GLU A 1 360 ? -13.279 36.146 12.753 1.00 54.69 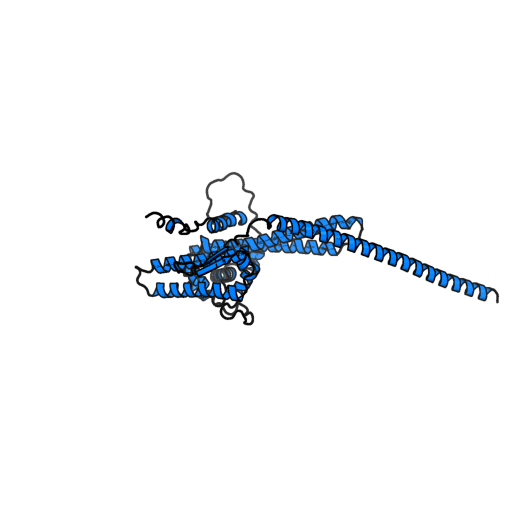360 GLU A N 1
ATOM 2811 C CA . GLU A 1 360 ? -12.602 37.453 12.825 1.00 54.69 360 GLU A CA 1
ATOM 2812 C C . GLU A 1 360 ? -13.426 38.609 12.226 1.00 54.69 360 GLU A C 1
ATOM 2814 O O . GLU A 1 360 ? -13.315 39.741 12.701 1.00 54.69 360 GLU A O 1
ATOM 2819 N N . GLU A 1 361 ? -14.354 38.358 11.292 1.00 55.72 361 GLU A N 1
ATOM 2820 C CA . GLU A 1 361 ? -15.202 39.430 10.732 1.00 55.72 361 GLU A CA 1
ATOM 2821 C C . GLU A 1 361 ? -16.301 39.933 11.688 1.00 55.72 361 GLU A C 1
ATOM 2823 O O . GLU A 1 361 ? -16.802 41.044 11.519 1.00 55.72 361 GLU A O 1
ATOM 2828 N N . SER A 1 362 ? -16.632 39.196 12.756 1.00 52.59 362 SER A N 1
ATOM 2829 C CA . SER A 1 362 ? -17.583 39.672 13.781 1.00 52.59 362 SER A CA 1
ATOM 2830 C C . SER A 1 362 ? -16.957 40.515 14.902 1.00 52.59 362 SER A C 1
ATOM 2832 O O . SER A 1 362 ? -17.697 41.047 15.729 1.00 52.59 362 SER A O 1
ATOM 2834 N N . GLN A 1 363 ? -15.629 40.690 14.952 1.00 53.59 363 GLN A N 1
ATOM 2835 C CA . GLN A 1 363 ? -14.978 41.557 15.955 1.00 53.59 363 GLN A CA 1
ATOM 2836 C C . GLN A 1 363 ? -14.526 42.923 15.417 1.00 53.59 363 GLN A C 1
ATOM 2838 O O . GLN A 1 363 ? -14.164 43.791 16.208 1.00 53.59 363 GLN A O 1
ATOM 2843 N N . ALA A 1 364 ? -14.616 43.167 14.106 1.00 57.25 364 ALA A N 1
ATOM 2844 C CA . ALA A 1 364 ? -14.291 44.465 13.504 1.00 57.25 364 ALA A CA 1
ATOM 2845 C C . ALA A 1 364 ? -15.484 45.447 13.432 1.00 57.25 364 ALA A C 1
ATOM 2847 O O . ALA A 1 364 ? -15.351 46.540 12.882 1.00 57.25 364 ALA A O 1
ATOM 2848 N N . GLY A 1 365 ? -16.647 45.074 13.977 1.00 61.62 365 GLY A N 1
ATOM 2849 C CA . GLY A 1 365 ? -17.884 45.854 13.909 1.00 61.62 365 GLY A CA 1
ATOM 2850 C C . GLY A 1 365 ? -18.510 46.166 15.268 1.00 61.62 365 GLY A C 1
ATOM 2851 O O . GLY A 1 365 ? -19.681 45.845 15.457 1.00 61.62 365 GLY A O 1
ATOM 2852 N N . ILE A 1 366 ? -17.764 46.777 16.199 1.00 47.03 366 ILE A N 1
ATOM 2853 C CA . ILE A 1 366 ? -18.316 47.546 17.338 1.00 47.03 366 ILE A CA 1
ATOM 2854 C C . ILE A 1 366 ? -17.518 48.835 17.517 1.00 47.03 366 ILE A C 1
ATOM 2856 O O . ILE A 1 366 ? -16.276 48.740 17.639 1.00 47.03 366 ILE A O 1
#